Protein AF-A0A255R2C1-F1 (afdb_monomer)

Sequence (204 aa):
MLVIHPKDKSTSLAETIYANMPNVHVVEDEWYERGIGQLLWQTPKEEPILIIGYGDCRGLYRERFNDVLEISPSDLDNPVWVQRLANCQIGTPQIVLNRIHAYNLRRHNGNIIGIWPNAVEFARRNRLHGLFASTFFFNAKDAENYGEITLDMYIERSNYTLYRTLGKLLTNHVPLYKIPEILQQRAYNDTCVNHRNFESFFCL

Radius of gyration: 17.46 Å; Cα contacts (8 Å, |Δi|>4): 340; chains: 1; bounding box: 45×43×41 Å

Secondary structure (DSSP, 8-state):
-EEE----TTTGGGGGGTTT-TT-EEPPHHHHHH-THHHHHHS-TTS-EEEESEEETTEEEE-S-SS-----GGGGG-HHHHHHHHT--TTPPEEEEEGGGHHHHHTTTT-EEEESTTHHHHHHHHT--SEEESS--SSHHHHHTTT----HHHHHHHHHHHHHHHHHHHHTT--GGGHHHHHHHHHHH-TTS-HHHHHTEEE-

pLDDT: mean 87.4, std 14.23, range [42.59, 98.69]

Nearest PDB structures (foldseek):
  1b0z-assembly1_A  TM=2.867E-01  e=1.298E-01  Geobacillus stearothermophilus
  1zzg-assembly1_B  TM=2.839E-01  e=5.198E-01  Thermus t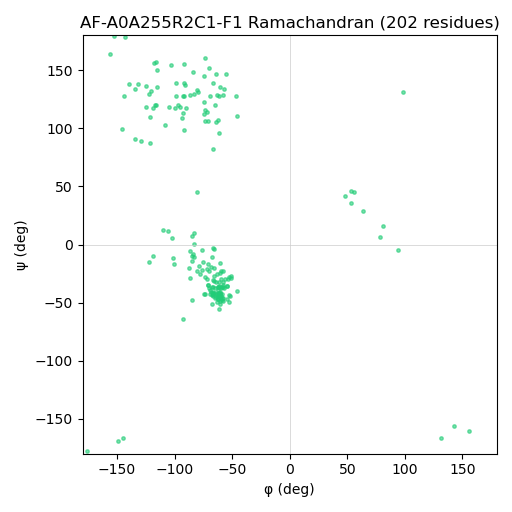hermophilus HB8
  3ff1-assembly1_A  TM=3.237E-01  e=1.835E+00  Staphylococcus aureus subsp. aureus COL
  3ifs-assembly3_E  TM=3.415E-01  e=5.712E+00  Bacillus anthracis str. 'Ames Ancestor'

Structure (mmCIF, N/CA/C/O backbone):
data_AF-A0A255R2C1-F1
#
_entry.id   AF-A0A255R2C1-F1
#
loop_
_atom_site.group_PDB
_atom_site.id
_atom_site.type_symbol
_atom_site.label_atom_id
_a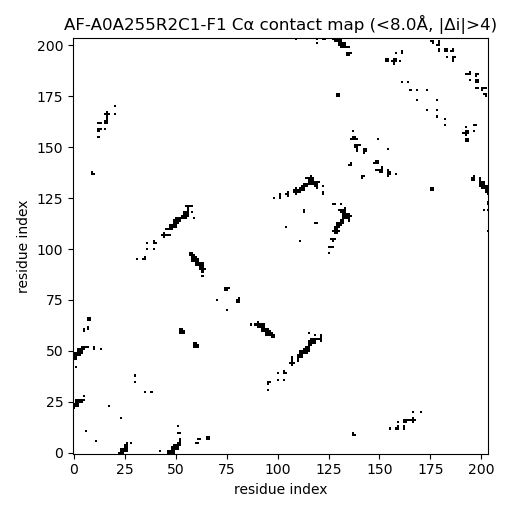tom_site.label_alt_id
_atom_site.label_comp_id
_atom_site.label_asym_id
_atom_site.label_entity_id
_atom_site.label_seq_id
_atom_site.pdbx_PDB_ins_code
_atom_site.Cartn_x
_atom_site.Cartn_y
_atom_site.Cartn_z
_atom_site.occupancy
_atom_site.B_iso_or_equiv
_atom_site.auth_seq_id
_atom_site.auth_comp_id
_atom_site.auth_asym_id
_atom_site.auth_atom_id
_atom_site.pdbx_PDB_model_num
ATOM 1 N N . MET A 1 1 ? -0.384 6.032 13.857 1.00 94.44 1 MET A N 1
ATOM 2 C CA . MET A 1 1 ? -0.731 5.180 12.696 1.00 94.44 1 MET A CA 1
ATOM 3 C C . MET A 1 1 ? -0.024 3.858 12.883 1.00 94.44 1 MET A C 1
ATOM 5 O O . MET A 1 1 ? 1.191 3.867 13.068 1.00 94.44 1 MET A O 1
ATOM 9 N N . LEU A 1 2 ? -0.755 2.751 12.793 1.00 97.12 2 LEU A N 1
ATOM 10 C CA . LEU A 1 2 ? -0.169 1.415 12.761 1.00 97.12 2 LEU A CA 1
ATOM 11 C C . LEU A 1 2 ? 0.336 1.114 11.345 1.00 97.12 2 LEU A C 1
ATOM 13 O O . LEU A 1 2 ? -0.394 1.320 10.376 1.00 97.12 2 LEU A O 1
ATOM 17 N N . VAL A 1 3 ? 1.555 0.597 11.219 1.00 97.44 3 VAL A N 1
ATOM 18 C CA . VAL A 1 3 ? 2.154 0.213 9.937 1.00 97.44 3 VAL A CA 1
ATOM 19 C C . VAL A 1 3 ? 2.524 -1.262 9.957 1.00 97.44 3 VAL A C 1
ATOM 21 O O . VAL A 1 3 ? 3.476 -1.662 10.619 1.00 97.44 3 VAL A O 1
ATOM 24 N N . ILE A 1 4 ? 1.794 -2.063 9.188 1.00 95.75 4 ILE A N 1
ATOM 25 C CA . ILE A 1 4 ? 2.098 -3.466 8.908 1.00 95.75 4 ILE A CA 1
ATOM 26 C C . ILE A 1 4 ? 2.933 -3.495 7.628 1.00 95.75 4 ILE A C 1
ATOM 28 O O . ILE A 1 4 ? 2.398 -3.398 6.525 1.00 95.75 4 ILE A O 1
ATOM 32 N N . HIS A 1 5 ? 4.246 -3.594 7.793 1.00 93.19 5 HIS A N 1
ATOM 33 C CA . HIS A 1 5 ? 5.212 -3.656 6.704 1.00 93.19 5 HIS A CA 1
ATOM 34 C C . HIS A 1 5 ? 6.218 -4.768 7.013 1.00 93.19 5 HIS A C 1
ATOM 36 O O . HIS A 1 5 ? 7.204 -4.512 7.708 1.00 93.19 5 HIS A O 1
ATOM 42 N N . PRO A 1 6 ? 5.967 -6.010 6.559 1.00 84.19 6 PRO A N 1
ATOM 43 C CA . PRO A 1 6 ? 6.978 -7.056 6.572 1.00 84.19 6 PRO A CA 1
ATOM 44 C C . PRO A 1 6 ? 8.112 -6.576 5.668 1.00 84.19 6 PRO A C 1
ATOM 46 O O . PRO A 1 6 ? 7.912 -6.424 4.465 1.00 84.19 6 PRO A O 1
ATOM 49 N N . LYS A 1 7 ? 9.241 -6.187 6.263 1.00 73.12 7 LYS A N 1
ATOM 50 C CA . LYS A 1 7 ? 10.323 -5.562 5.507 1.00 73.12 7 LYS A CA 1
ATOM 51 C C . LYS A 1 7 ? 10.989 -6.616 4.636 1.00 73.12 7 LYS A C 1
ATOM 53 O O . LYS A 1 7 ? 11.637 -7.517 5.151 1.00 73.12 7 LYS A O 1
ATOM 58 N N . ASP A 1 8 ? 10.847 -6.446 3.331 1.00 74.00 8 ASP A N 1
ATOM 59 C CA . ASP A 1 8 ? 11.564 -7.186 2.305 1.00 74.00 8 ASP A CA 1
ATOM 60 C C . ASP A 1 8 ? 12.405 -6.192 1.487 1.00 74.00 8 ASP A C 1
ATOM 62 O O . ASP A 1 8 ? 12.089 -4.997 1.406 1.00 74.00 8 ASP A O 1
ATOM 66 N N . LYS A 1 9 ? 13.485 -6.656 0.843 1.00 73.75 9 LYS A N 1
ATOM 67 C CA . LYS A 1 9 ? 14.390 -5.778 0.075 1.00 73.75 9 LYS A CA 1
ATOM 68 C C . LYS 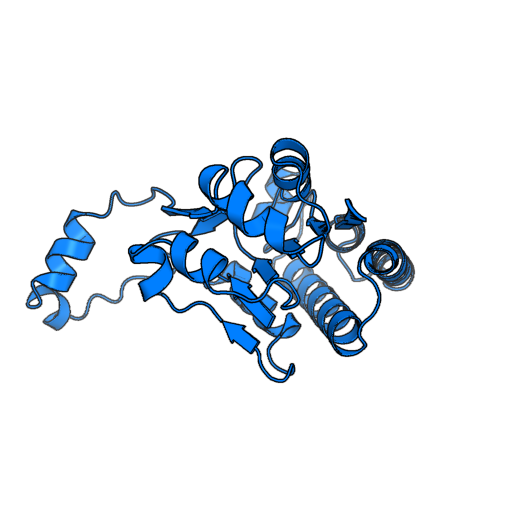A 1 9 ? 13.633 -4.910 -0.939 1.00 73.75 9 LYS A C 1
ATOM 70 O O . LYS A 1 9 ? 13.879 -3.706 -1.021 1.00 73.75 9 LYS A O 1
ATOM 75 N N . SER A 1 10 ? 12.687 -5.499 -1.668 1.00 76.75 10 SER A N 1
ATOM 76 C CA . SER A 1 10 ? 11.884 -4.823 -2.695 1.00 76.75 10 SER A CA 1
ATOM 77 C C . SER A 1 10 ? 10.788 -3.909 -2.139 1.00 76.75 10 SER A C 1
ATOM 79 O O . SER A 1 10 ? 10.281 -3.061 -2.871 1.00 76.75 10 SER A O 1
ATOM 81 N N . THR A 1 11 ? 10.435 -4.014 -0.856 1.00 86.62 11 THR A N 1
ATOM 82 C CA . THR A 1 11 ? 9.424 -3.149 -0.228 1.00 86.62 11 THR A CA 1
ATOM 83 C C . THR A 1 11 ? 10.047 -2.039 0.615 1.00 86.62 11 THR A C 1
ATOM 85 O O . THR A 1 11 ? 9.353 -1.087 0.951 1.00 86.62 11 THR A O 1
ATOM 88 N N . SER A 1 12 ? 11.355 -2.092 0.896 1.00 88.25 12 SER A N 1
ATOM 89 C CA . SER A 1 12 ? 12.099 -1.116 1.715 1.00 88.25 12 SER A CA 1
ATOM 90 C C . SER A 1 12 ? 11.795 0.356 1.391 1.00 88.25 12 SER A C 1
ATOM 92 O O . SER A 1 12 ? 11.601 1.174 2.290 1.00 88.25 12 SER A O 1
ATOM 94 N N . LEU A 1 13 ? 11.644 0.697 0.108 1.00 92.25 13 LEU A N 1
ATOM 95 C CA . LEU A 1 13 ? 11.335 2.056 -0.346 1.00 92.25 13 LEU A CA 1
ATOM 96 C C . LEU A 1 13 ? 10.001 2.604 0.203 1.00 92.25 13 LEU A C 1
ATOM 98 O O . LEU A 1 13 ? 9.834 3.823 0.318 1.00 92.25 13 LEU A O 1
ATOM 102 N N . ALA A 1 14 ? 9.066 1.725 0.576 1.00 94.69 14 ALA A N 1
ATOM 103 C CA . ALA A 1 14 ? 7.777 2.062 1.174 1.00 94.69 14 ALA A CA 1
ATOM 104 C C . ALA A 1 14 ? 7.890 2.826 2.497 1.00 94.69 14 ALA A C 1
ATOM 106 O O . ALA A 1 14 ? 6.968 3.562 2.856 1.00 94.69 14 ALA A O 1
ATOM 107 N N . GLU A 1 15 ? 9.022 2.712 3.201 1.00 95.56 15 GLU A N 1
ATOM 108 C CA . GLU A 1 15 ? 9.309 3.508 4.400 1.00 95.56 15 GLU A CA 1
ATOM 109 C C . GLU A 1 15 ? 9.154 5.010 4.142 1.00 95.56 15 GLU A C 1
ATOM 111 O O . GLU A 1 15 ? 8.717 5.754 5.019 1.00 95.56 15 GLU A O 1
ATOM 116 N N . THR A 1 16 ? 9.394 5.449 2.902 1.00 96.50 16 THR A N 1
ATOM 117 C CA . THR A 1 16 ? 9.201 6.835 2.451 1.00 96.50 16 THR A CA 1
ATOM 118 C C . THR A 1 16 ? 7.796 7.376 2.748 1.00 96.50 16 THR A C 1
ATOM 120 O O . THR A 1 16 ? 7.646 8.585 2.937 1.00 96.50 16 THR A O 1
ATOM 123 N N . ILE A 1 17 ? 6.768 6.517 2.809 1.00 97.44 17 ILE A N 1
ATOM 124 C CA . ILE A 1 17 ? 5.394 6.931 3.129 1.00 97.44 17 ILE A CA 1
ATOM 125 C C . ILE A 1 17 ? 5.321 7.492 4.553 1.00 97.44 17 ILE A C 1
ATOM 127 O O . ILE A 1 17 ? 4.699 8.529 4.760 1.00 97.44 17 ILE A O 1
ATOM 131 N N . TYR A 1 18 ? 5.940 6.818 5.525 1.00 96.00 18 TYR A N 1
ATOM 132 C CA . TYR A 1 18 ? 5.685 7.041 6.951 1.00 96.00 18 TYR A CA 1
ATOM 133 C C . TYR A 1 18 ? 6.903 7.513 7.753 1.00 96.00 18 TYR A C 1
ATOM 135 O O . TYR A 1 18 ? 6.735 7.940 8.891 1.00 96.00 18 TYR A O 1
ATOM 143 N N . ALA A 1 19 ? 8.111 7.502 7.181 1.00 93.75 19 ALA A N 1
ATOM 144 C CA . ALA A 1 19 ? 9.354 7.834 7.888 1.00 93.75 19 ALA A CA 1
ATOM 145 C C . ALA A 1 19 ? 9.354 9.222 8.557 1.00 93.75 19 ALA A C 1
ATOM 147 O O . ALA A 1 19 ? 10.001 9.412 9.579 1.00 93.75 19 ALA A O 1
ATOM 148 N N . ASN A 1 20 ? 8.618 10.189 7.998 1.00 89.38 20 ASN A N 1
ATOM 149 C CA . ASN A 1 20 ? 8.546 11.562 8.514 1.00 89.38 20 ASN A CA 1
ATOM 150 C C . ASN A 1 20 ? 7.222 11.879 9.230 1.00 89.38 20 ASN A C 1
ATOM 152 O O . ASN A 1 20 ? 6.917 13.048 9.468 1.00 89.38 20 ASN A O 1
ATOM 156 N N . MET A 1 21 ? 6.397 10.871 9.519 1.00 92.94 21 MET A N 1
ATOM 157 C CA . MET A 1 21 ? 5.131 11.067 10.223 1.00 92.94 21 MET A CA 1
ATOM 158 C C . MET A 1 21 ? 5.331 10.930 11.738 1.00 92.94 21 MET A C 1
ATOM 160 O O . MET A 1 21 ? 6.013 10.007 12.185 1.00 92.94 21 MET A O 1
ATOM 164 N N . PRO A 1 22 ? 4.719 11.804 12.555 1.00 88.31 22 PRO A N 1
ATOM 165 C CA . PRO A 1 22 ? 4.729 11.628 14.000 1.00 88.31 22 PRO A CA 1
ATOM 166 C C . PRO A 1 22 ? 3.856 10.432 14.408 1.00 88.31 22 PRO A C 1
ATOM 168 O O . PRO A 1 22 ? 2.855 10.130 13.757 1.00 88.31 22 PRO A O 1
ATOM 171 N N . ASN A 1 23 ? 4.193 9.793 15.533 1.00 89.12 23 ASN A N 1
ATOM 172 C CA . ASN A 1 23 ? 3.381 8.742 16.165 1.00 89.12 23 ASN A CA 1
ATOM 173 C C . ASN A 1 23 ? 3.052 7.562 15.227 1.00 89.12 23 ASN A C 1
ATOM 175 O O . ASN A 1 23 ? 1.907 7.104 15.138 1.00 89.12 23 ASN A O 1
ATOM 179 N N . VAL A 1 24 ? 4.058 7.082 14.497 1.00 94.81 24 VAL A N 1
ATOM 180 C CA . VAL A 1 24 ? 3.971 5.853 13.702 1.00 94.81 24 VAL A CA 1
ATOM 181 C C . VAL A 1 24 ? 4.433 4.671 14.543 1.00 94.81 24 VAL A C 1
ATOM 183 O O . VAL A 1 24 ? 5.532 4.691 15.090 1.00 94.81 24 VAL A O 1
ATOM 186 N N . HIS A 1 25 ? 3.610 3.628 14.608 1.00 94.94 25 HIS A N 1
ATOM 187 C CA . HIS A 1 25 ? 3.980 2.345 15.188 1.00 94.94 25 HIS A CA 1
ATOM 188 C C . HIS A 1 25 ? 4.142 1.321 14.064 1.00 94.94 25 HIS A C 1
ATOM 190 O O . HIS A 1 25 ? 3.157 0.845 13.500 1.00 94.94 25 HIS A O 1
ATOM 196 N N . VAL A 1 26 ? 5.390 1.021 13.705 1.00 94.56 26 VAL A N 1
ATOM 197 C CA . VAL A 1 26 ? 5.706 -0.034 12.735 1.00 94.56 26 VAL A CA 1
ATOM 198 C C . VAL A 1 26 ? 5.715 -1.372 13.461 1.00 94.56 26 VAL A C 1
ATOM 200 O O . VAL A 1 26 ? 6.345 -1.496 14.506 1.00 94.56 26 VAL A O 1
ATOM 203 N N . VAL A 1 27 ? 5.001 -2.355 12.915 1.00 91.56 27 VAL A N 1
ATOM 204 C CA . VAL A 1 27 ? 4.914 -3.700 13.487 1.00 91.56 27 VAL A CA 1
ATOM 205 C C . VAL A 1 27 ? 6.284 -4.373 13.445 1.00 91.56 27 VAL A C 1
ATOM 207 O O . VAL A 1 27 ? 6.858 -4.553 12.371 1.00 91.56 27 VAL A O 1
ATOM 210 N N . GLU A 1 28 ? 6.775 -4.731 14.629 1.00 82.75 28 GLU A N 1
ATOM 211 C CA . GLU A 1 28 ? 8.036 -5.446 14.843 1.00 82.75 28 GLU A CA 1
ATOM 212 C C . GLU A 1 28 ? 7.926 -6.925 14.441 1.00 82.75 28 GLU A C 1
ATOM 214 O O . GLU A 1 28 ? 6.830 -7.494 14.358 1.00 82.75 28 GLU A O 1
ATOM 219 N N . ASP A 1 29 ? 9.068 -7.569 14.211 1.00 77.06 29 ASP A N 1
ATOM 220 C CA . ASP A 1 29 ? 9.123 -8.909 13.633 1.00 77.06 29 ASP A CA 1
ATOM 221 C C . ASP A 1 29 ? 8.487 -9.995 14.504 1.00 77.06 29 ASP A C 1
ATOM 223 O O . ASP A 1 29 ? 7.857 -10.930 13.997 1.00 77.06 29 ASP A O 1
ATOM 227 N N . GLU A 1 30 ? 8.566 -9.827 15.819 1.00 73.12 30 GLU A N 1
ATOM 228 C CA . GLU A 1 30 ? 7.999 -10.719 16.823 1.00 73.12 30 GLU A CA 1
ATOM 229 C C . GLU A 1 30 ? 6.475 -10.854 16.680 1.00 73.12 30 GLU A C 1
ATOM 231 O O . GLU A 1 30 ? 5.899 -11.904 16.989 1.00 73.12 30 GLU A O 1
ATOM 236 N N . TRP A 1 31 ? 5.796 -9.813 16.189 1.00 76.56 31 TRP A N 1
ATOM 237 C CA . TRP A 1 31 ? 4.350 -9.840 15.972 1.00 76.56 31 TRP A CA 1
ATOM 238 C C . TRP A 1 31 ? 3.946 -10.687 14.769 1.00 76.56 31 TRP A C 1
ATOM 240 O O . TRP A 1 31 ? 2.855 -11.261 14.772 1.00 76.56 31 TRP A O 1
ATOM 250 N N . TYR A 1 32 ? 4.808 -10.821 13.760 1.00 76.56 32 TYR A N 1
ATOM 251 C CA . TYR A 1 32 ? 4.539 -11.707 12.627 1.00 76.56 32 TYR A CA 1
ATOM 252 C C . TYR A 1 32 ? 4.659 -13.183 13.019 1.00 76.56 32 TYR A C 1
ATOM 254 O O . TYR A 1 32 ? 3.939 -14.021 12.477 1.00 76.56 32 TYR A O 1
ATOM 262 N N . GLU A 1 33 ? 5.507 -13.506 13.998 1.00 70.19 33 GLU A N 1
ATOM 263 C CA . GLU A 1 33 ? 5.627 -14.860 14.550 1.00 70.19 33 GLU A CA 1
ATOM 264 C C . GLU A 1 33 ? 4.442 -15.226 15.454 1.00 70.19 33 GLU A C 1
ATOM 266 O O . GLU A 1 33 ? 3.912 -16.334 15.366 1.00 70.19 33 GLU A O 1
ATOM 271 N N . ARG A 1 34 ? 4.000 -14.291 16.306 1.00 75.19 34 ARG A N 1
ATOM 272 C CA . ARG A 1 34 ? 2.891 -14.502 17.257 1.00 75.19 34 ARG A CA 1
ATOM 273 C C . ARG A 1 34 ? 1.505 -14.362 16.623 1.00 75.19 34 ARG A C 1
ATOM 275 O O . ARG A 1 34 ? 0.531 -14.897 17.149 1.00 75.19 34 ARG A O 1
ATOM 282 N N . GLY A 1 35 ? 1.421 -13.649 15.504 1.00 80.81 35 GLY A N 1
ATOM 283 C CA . GLY A 1 35 ? 0.185 -13.283 14.825 1.00 80.81 35 GLY A CA 1
ATOM 284 C C . GLY A 1 35 ? -0.271 -11.862 15.167 1.00 80.81 35 GLY A C 1
ATOM 285 O O . GLY A 1 35 ? -0.415 -11.479 16.328 1.00 80.81 35 GLY A O 1
ATOM 286 N N . ILE A 1 36 ? -0.595 -11.085 14.132 1.00 90.31 36 ILE A N 1
ATOM 287 C CA . ILE A 1 36 ? -0.975 -9.665 14.243 1.00 90.31 36 ILE A CA 1
ATOM 288 C C . ILE A 1 36 ? -2.403 -9.438 14.770 1.00 90.31 36 ILE A C 1
ATOM 290 O O . ILE A 1 36 ? -2.829 -8.300 14.957 1.00 90.31 36 ILE A O 1
ATOM 294 N N . GLY A 1 37 ? -3.180 -10.503 14.988 1.00 91.88 37 GLY A N 1
ATOM 295 C CA . GLY A 1 37 ? -4.590 -10.404 15.370 1.00 91.88 37 GLY A CA 1
ATOM 296 C C . GLY A 1 37 ? -4.809 -9.663 16.690 1.00 91.88 37 GLY A C 1
ATOM 297 O O . GLY A 1 37 ? -5.699 -8.816 16.768 1.00 91.88 37 GLY A O 1
ATOM 298 N N . GLN A 1 38 ? -3.983 -9.942 17.703 1.00 90.75 38 GLN A N 1
ATOM 299 C CA . GLN A 1 38 ? -4.044 -9.249 18.992 1.00 90.75 38 GLN A CA 1
ATOM 300 C C . GLN A 1 38 ? -3.661 -7.772 18.855 1.00 90.75 38 GLN A C 1
ATOM 302 O O . GLN A 1 38 ? -4.339 -6.923 19.430 1.00 90.75 38 GLN A O 1
ATOM 307 N N . LEU A 1 39 ? -2.637 -7.467 18.054 1.00 92.69 39 LEU A N 1
ATOM 308 C CA . LEU A 1 39 ? -2.214 -6.095 17.790 1.00 92.69 39 LEU A CA 1
ATOM 309 C C . LEU A 1 39 ? -3.345 -5.290 17.142 1.00 92.69 39 LEU A C 1
ATOM 311 O O . LEU A 1 39 ? -3.761 -4.278 17.692 1.00 92.69 39 LEU A O 1
ATOM 315 N N . LEU A 1 40 ? -3.943 -5.815 16.066 1.00 94.44 40 LEU A N 1
ATOM 316 C CA . LEU A 1 40 ? -5.108 -5.208 15.407 1.00 94.44 40 LEU A CA 1
ATOM 317 C C . LEU A 1 40 ? -6.308 -5.033 16.349 1.00 94.44 40 LEU A C 1
ATOM 319 O O . LEU A 1 40 ? -7.112 -4.123 16.178 1.00 94.44 40 LEU A O 1
ATOM 323 N N . TRP A 1 41 ? -6.487 -5.927 17.324 1.00 93.25 41 TRP A N 1
ATOM 324 C CA . TRP A 1 41 ? -7.562 -5.788 18.305 1.00 93.25 41 TRP A CA 1
ATOM 325 C C . TRP A 1 41 ? -7.321 -4.616 19.266 1.00 93.25 41 TRP A C 1
ATOM 327 O O . TRP A 1 41 ? -8.283 -3.925 19.624 1.00 93.25 41 TRP A O 1
ATOM 337 N N . GLN A 1 42 ? -6.063 -4.421 19.672 1.00 93.50 42 GLN A N 1
ATOM 338 C CA . GLN A 1 42 ? -5.615 -3.383 20.601 1.00 93.50 42 GLN A CA 1
ATOM 339 C C . GLN A 1 42 ? -5.494 -2.002 19.945 1.00 93.50 42 GLN A C 1
ATOM 341 O O . GLN A 1 42 ? -5.619 -0.998 20.643 1.00 93.50 42 GLN A O 1
ATOM 346 N N . THR A 1 43 ? -5.289 -1.937 18.627 1.00 95.06 43 THR A N 1
ATOM 347 C CA . THR A 1 43 ? -5.231 -0.675 17.883 1.00 95.06 43 THR A CA 1
ATOM 348 C C . THR A 1 43 ? -6.562 0.091 17.990 1.00 95.06 43 THR A C 1
ATOM 350 O O . THR A 1 43 ? -7.622 -0.478 17.702 1.00 95.06 43 THR A O 1
ATOM 353 N N . PRO A 1 44 ? -6.545 1.379 18.386 1.00 95.06 44 PRO A N 1
ATOM 354 C CA . PRO A 1 44 ? -7.727 2.239 18.395 1.00 95.06 44 PRO A CA 1
ATOM 355 C C . PRO A 1 44 ? -8.417 2.304 17.028 1.00 95.06 44 PRO A C 1
ATOM 357 O O . PRO A 1 44 ? -7.769 2.271 15.984 1.00 95.06 44 PRO A O 1
ATOM 360 N N . LYS A 1 45 ? -9.747 2.436 17.013 1.00 93.69 45 LYS A N 1
ATOM 361 C CA . LYS A 1 45 ? -10.534 2.435 15.763 1.00 93.69 45 LYS A CA 1
ATOM 362 C C . LYS A 1 45 ? -10.251 3.663 14.898 1.00 93.69 45 LYS A C 1
ATOM 364 O O . LYS A 1 45 ? -10.362 3.612 13.676 1.00 93.69 45 LYS A O 1
ATOM 369 N N . GLU A 1 46 ? -9.913 4.765 15.552 1.00 92.50 46 GLU A N 1
ATOM 370 C CA . GLU A 1 46 ? -9.590 6.054 14.954 1.00 92.50 46 GLU A CA 1
ATOM 371 C C . GLU A 1 46 ? -8.159 6.076 14.406 1.00 92.50 46 GLU A C 1
ATOM 373 O O . GLU A 1 46 ? -7.837 6.922 13.575 1.00 92.50 46 GLU A O 1
ATOM 378 N N . GLU A 1 47 ? -7.301 5.153 14.853 1.00 93.88 47 GLU A N 1
ATOM 379 C CA . GLU A 1 47 ? -5.927 5.064 14.385 1.00 93.88 47 GLU A CA 1
ATOM 380 C C . GLU A 1 47 ? -5.882 4.461 12.969 1.00 93.88 47 GLU A C 1
ATOM 382 O O . GLU A 1 47 ? -6.358 3.337 12.766 1.00 93.88 47 GLU A O 1
ATOM 387 N N . PRO A 1 48 ? -5.302 5.177 11.980 1.00 95.31 48 PRO A N 1
ATOM 388 C CA . PRO A 1 48 ? -5.138 4.641 10.638 1.00 95.31 48 PRO A CA 1
ATOM 389 C C . PRO A 1 48 ? -4.213 3.429 10.630 1.00 95.31 48 PRO A C 1
ATOM 391 O O . PRO A 1 48 ? -3.230 3.387 11.379 1.00 95.31 48 PRO A O 1
ATOM 394 N N . ILE A 1 49 ? -4.498 2.489 9.733 1.00 97.75 49 ILE A N 1
ATOM 395 C CA . ILE A 1 49 ? -3.658 1.321 9.481 1.00 97.75 49 ILE A CA 1
ATOM 396 C C . ILE A 1 49 ? -3.135 1.392 8.048 1.00 97.75 49 ILE A C 1
ATOM 398 O O . ILE A 1 49 ? -3.914 1.364 7.097 1.00 97.75 49 ILE A O 1
ATOM 402 N N . LEU A 1 50 ? -1.815 1.429 7.898 1.00 98.06 50 LEU A N 1
ATOM 403 C CA . LEU A 1 50 ? -1.127 1.220 6.629 1.00 98.06 50 LEU A CA 1
ATOM 404 C C . LEU A 1 50 ? -0.620 -0.221 6.573 1.00 98.06 50 LEU A C 1
ATOM 406 O O . LEU A 1 50 ? 0.065 -0.680 7.482 1.00 98.06 50 LEU A O 1
AT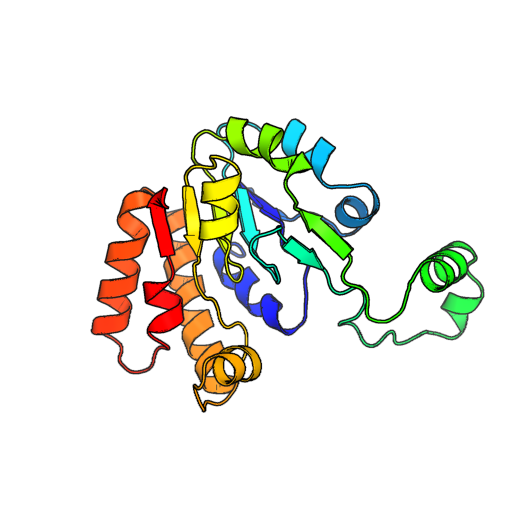OM 410 N N . ILE A 1 51 ? -0.945 -0.930 5.503 1.00 97.56 51 ILE A N 1
ATOM 411 C CA . ILE A 1 51 ? -0.535 -2.310 5.260 1.00 97.56 51 ILE A CA 1
ATOM 412 C C . ILE A 1 51 ? 0.166 -2.331 3.905 1.00 97.56 51 ILE A C 1
ATOM 414 O O . ILE A 1 51 ? -0.455 -1.996 2.897 1.00 97.56 51 ILE A O 1
ATOM 418 N N . ILE A 1 52 ? 1.441 -2.707 3.868 1.00 95.81 52 ILE A N 1
ATOM 419 C CA . ILE A 1 52 ? 2.244 -2.713 2.643 1.00 95.81 52 ILE A CA 1
ATOM 420 C C . ILE A 1 52 ? 3.145 -3.944 2.580 1.00 95.81 52 ILE A C 1
ATOM 422 O O . ILE A 1 52 ? 3.727 -4.339 3.586 1.00 95.81 52 ILE A O 1
ATOM 426 N N . GLY A 1 53 ? 3.243 -4.559 1.404 1.00 93.31 53 GLY A N 1
ATOM 427 C CA . GLY A 1 53 ? 4.119 -5.707 1.171 1.00 93.31 53 GLY A CA 1
ATOM 428 C C . GLY A 1 53 ? 3.654 -6.576 0.008 1.00 93.31 53 GLY A C 1
ATOM 429 O O . GLY A 1 53 ? 2.858 -6.140 -0.824 1.00 93.31 53 GLY A O 1
ATOM 430 N N . TYR A 1 54 ? 4.117 -7.824 -0.039 1.00 90.56 54 TYR A N 1
ATOM 431 C CA . TYR A 1 54 ? 3.625 -8.802 -1.008 1.00 90.56 54 TYR A CA 1
ATOM 432 C C . TYR A 1 54 ? 2.357 -9.491 -0.531 1.00 90.56 54 TYR A C 1
ATOM 434 O O . TYR A 1 54 ? 2.137 -9.718 0.656 1.00 90.56 54 TYR A O 1
ATOM 442 N N . GLY A 1 55 ? 1.501 -9.849 -1.478 1.00 90.94 55 GLY A N 1
ATOM 443 C CA . GLY A 1 55 ? 0.209 -10.432 -1.176 1.00 90.94 55 GLY A CA 1
ATOM 444 C C . GLY A 1 55 ? -0.550 -10.846 -2.423 1.00 90.94 55 GLY A C 1
ATOM 445 O O . GLY A 1 55 ? -0.077 -10.709 -3.550 1.00 90.94 55 GLY A O 1
ATOM 446 N N . ASP A 1 56 ? -1.756 -11.343 -2.195 1.00 91.62 56 ASP A N 1
ATOM 447 C CA . ASP A 1 56 ? -2.756 -11.577 -3.226 1.00 91.62 56 ASP A CA 1
ATOM 448 C C . ASP A 1 56 ? -4.168 -11.298 -2.669 1.00 91.62 56 ASP A C 1
ATOM 450 O O . ASP A 1 56 ? -4.365 -10.750 -1.579 1.00 91.62 56 ASP A O 1
ATOM 454 N N . CYS A 1 57 ? -5.189 -11.732 -3.407 1.00 92.62 57 CYS A N 1
ATOM 455 C CA . CYS A 1 57 ? -6.592 -11.604 -3.014 1.00 92.62 57 CYS A CA 1
ATOM 456 C C . CYS A 1 57 ? -6.999 -12.423 -1.762 1.00 92.62 57 CYS A C 1
ATOM 458 O O . CYS A 1 57 ? -8.163 -12.370 -1.346 1.00 92.62 57 CYS A O 1
ATOM 460 N N . ARG A 1 58 ? -6.093 -13.222 -1.184 1.00 91.12 58 ARG A N 1
ATOM 461 C CA . ARG A 1 58 ? -6.265 -13.973 0.073 1.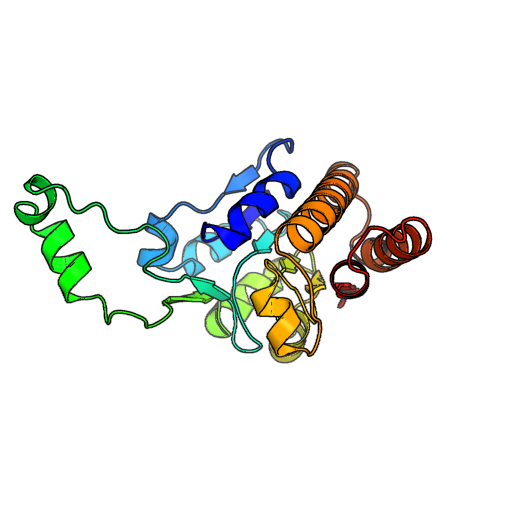00 91.12 58 ARG A CA 1
ATOM 462 C C . ARG A 1 58 ? -5.593 -13.274 1.257 1.00 91.12 58 ARG A C 1
ATOM 464 O O . ARG A 1 58 ? -5.978 -13.572 2.391 1.00 91.12 58 ARG A O 1
ATOM 471 N N . GLY A 1 59 ? -4.691 -12.323 1.006 1.00 91.75 59 GLY A N 1
ATOM 472 C CA . GLY A 1 59 ? -4.125 -11.435 2.015 1.00 91.75 59 GLY A CA 1
ATOM 473 C C . GLY A 1 59 ? -2.645 -11.112 1.800 1.00 91.75 59 GLY A C 1
ATOM 474 O O . GLY A 1 59 ? -2.154 -11.174 0.677 1.00 91.75 59 GLY A O 1
ATOM 475 N N . LEU A 1 60 ? -1.964 -10.740 2.885 1.00 92.69 60 LEU A N 1
ATOM 476 C CA . LEU A 1 60 ? -0.565 -10.308 2.896 1.00 92.69 60 LEU A CA 1
ATOM 477 C C . LEU A 1 60 ? 0.349 -11.457 3.325 1.00 92.69 60 LEU A C 1
ATOM 479 O O . LEU A 1 60 ? 0.053 -12.178 4.289 1.00 92.69 60 LEU A O 1
ATOM 483 N N . TYR A 1 61 ? 1.484 -11.565 2.652 1.00 87.69 61 TYR A N 1
ATOM 484 C CA . TYR A 1 61 ? 2.530 -12.533 2.918 1.00 87.69 61 TYR A CA 1
ATOM 485 C C . TYR A 1 61 ? 3.816 -11.835 3.352 1.00 87.69 61 TYR A C 1
ATOM 487 O O . TYR A 1 61 ? 4.048 -10.669 3.047 1.00 87.69 61 TYR A O 1
ATOM 495 N N . ARG A 1 62 ? 4.654 -12.587 4.054 1.00 82.44 62 ARG A N 1
ATOM 496 C CA . ARG A 1 62 ? 6.051 -12.259 4.310 1.00 82.44 62 ARG A CA 1
ATOM 497 C C . ARG A 1 62 ? 6.890 -13.399 3.767 1.00 82.44 62 ARG A C 1
ATOM 499 O O . ARG A 1 62 ? 6.617 -14.565 4.083 1.00 82.44 62 ARG A O 1
ATOM 506 N N . GLU A 1 63 ? 7.896 -13.089 2.964 1.00 69.00 63 GLU A N 1
ATOM 507 C CA . GLU A 1 63 ? 8.902 -14.090 2.638 1.00 69.00 63 GLU A CA 1
ATOM 508 C C . GLU A 1 63 ? 9.713 -14.370 3.903 1.00 69.00 63 GLU A C 1
ATOM 510 O O . GLU A 1 63 ? 10.207 -13.459 4.560 1.00 69.00 63 GLU A O 1
ATOM 515 N N . ARG A 1 64 ? 9.849 -15.642 4.291 1.00 58.78 64 ARG A N 1
ATOM 516 C CA . ARG A 1 64 ? 10.721 -15.980 5.429 1.00 58.78 64 ARG A CA 1
ATOM 517 C C . ARG A 1 64 ? 12.204 -15.728 5.127 1.00 58.78 64 ARG A C 1
ATOM 519 O O . ARG A 1 64 ? 12.997 -15.770 6.058 1.00 58.78 64 ARG A O 1
ATOM 526 N N . PHE A 1 65 ? 12.559 -15.465 3.864 1.00 51.84 65 PHE A N 1
ATOM 527 C CA . PHE A 1 65 ? 13.924 -15.210 3.412 1.00 51.84 65 PHE A CA 1
ATOM 528 C C . PHE A 1 65 ? 13.964 -14.182 2.274 1.00 51.84 65 PHE A C 1
ATOM 530 O O . PHE A 1 65 ? 13.773 -14.543 1.118 1.00 51.84 65 PHE A O 1
ATOM 537 N N . ASN A 1 66 ? 14.272 -12.930 2.612 1.00 43.62 66 ASN A N 1
ATOM 538 C CA . ASN A 1 66 ? 14.935 -11.979 1.705 1.00 43.62 66 ASN A CA 1
ATOM 539 C C . ASN A 1 66 ? 16.245 -11.437 2.278 1.00 43.62 66 ASN A C 1
ATOM 541 O O . ASN A 1 66 ? 17.084 -10.930 1.530 1.00 43.62 66 ASN A O 1
ATOM 545 N N . ASP A 1 67 ? 16.468 -11.620 3.575 1.00 42.88 67 ASP A N 1
ATOM 546 C CA . ASP A 1 67 ? 17.813 -11.606 4.108 1.00 42.88 67 ASP A CA 1
ATOM 547 C C . ASP A 1 67 ? 18.445 -12.921 3.661 1.00 42.88 67 ASP A C 1
ATOM 549 O O . ASP A 1 67 ? 17.990 -14.011 4.023 1.00 42.88 67 ASP A O 1
ATOM 553 N N . VAL A 1 68 ? 19.482 -12.839 2.828 1.00 42.59 68 VAL A N 1
ATOM 554 C CA . VAL A 1 68 ? 20.507 -13.881 2.823 1.00 42.59 68 VAL A CA 1
ATOM 555 C C . VAL A 1 68 ? 20.810 -14.111 4.298 1.00 42.59 68 VAL A C 1
ATOM 557 O O . VAL A 1 68 ? 21.296 -13.194 4.954 1.00 42.59 68 VAL A O 1
ATOM 560 N N . LEU A 1 69 ? 20.434 -15.266 4.855 1.00 47.56 69 LEU A N 1
ATOM 561 C CA . LEU A 1 69 ? 20.898 -15.621 6.185 1.00 47.56 69 LEU A CA 1
ATOM 562 C C . LEU A 1 69 ? 22.417 -15.702 6.065 1.00 47.56 69 LEU A C 1
ATOM 564 O O . LEU A 1 69 ? 22.961 -16.720 5.633 1.00 47.56 69 LEU A O 1
ATOM 568 N N . GLU A 1 70 ? 23.107 -14.626 6.418 1.00 47.59 70 GLU A N 1
ATOM 569 C CA . GLU A 1 70 ? 24.482 -14.716 6.865 1.00 47.59 70 GLU A CA 1
ATOM 570 C C . GLU A 1 70 ? 24.417 -15.460 8.194 1.00 47.59 70 GLU A C 1
ATOM 572 O O . GLU A 1 70 ? 24.319 -14.868 9.263 1.00 47.59 70 GLU A O 1
ATOM 577 N N . ILE A 1 71 ? 24.352 -16.790 8.110 1.00 54.06 71 ILE A N 1
ATOM 578 C CA . ILE A 1 71 ? 24.442 -17.655 9.277 1.00 54.06 71 ILE A CA 1
ATOM 579 C C . ILE A 1 71 ? 25.846 -17.431 9.828 1.00 54.06 71 ILE A C 1
ATOM 581 O O . ILE A 1 71 ? 26.826 -17.915 9.252 1.00 54.06 71 ILE A O 1
ATOM 585 N N . SER A 1 72 ? 25.958 -16.697 10.934 1.00 56.19 72 SER A N 1
ATOM 586 C CA . SER A 1 72 ? 27.193 -16.728 11.700 1.00 56.19 72 SER A CA 1
ATOM 587 C C . SER A 1 72 ? 27.331 -18.139 12.278 1.00 56.19 72 SER A C 1
ATOM 589 O O . SER A 1 72 ? 26.342 -18.695 12.766 1.00 56.19 72 SER A O 1
ATOM 591 N N . PRO A 1 73 ? 28.531 -18.745 12.293 1.00 59.03 73 PRO A N 1
ATOM 592 C CA . PRO A 1 73 ? 28.752 -20.037 12.943 1.00 59.03 73 PRO A CA 1
ATOM 593 C C . PRO A 1 73 ? 28.230 -20.093 14.390 1.00 59.03 73 PRO A C 1
ATOM 595 O O . PRO A 1 73 ? 27.823 -21.154 14.846 1.00 59.03 73 PRO A O 1
ATOM 598 N N . SER A 1 74 ? 28.175 -18.948 15.081 1.00 68.31 74 SER A N 1
ATOM 599 C CA . SER A 1 74 ? 27.629 -18.812 16.437 1.00 68.31 74 SER A CA 1
ATOM 600 C C . SER A 1 74 ? 26.107 -18.974 16.543 1.00 68.31 74 SER A C 1
ATOM 602 O O . SER A 1 74 ? 25.605 -19.269 17.625 1.00 68.31 74 SER A O 1
ATOM 604 N N . ASP A 1 75 ? 25.353 -18.766 15.460 1.00 61.00 75 ASP A N 1
ATOM 605 C CA . ASP A 1 75 ? 23.885 -18.860 15.478 1.00 61.00 75 ASP A CA 1
ATOM 606 C C . ASP A 1 75 ? 23.405 -20.317 15.503 1.00 61.00 75 ASP A C 1
ATOM 608 O O . ASP A 1 75 ? 22.304 -20.606 15.974 1.00 61.00 75 ASP A O 1
ATOM 612 N N . LEU A 1 76 ? 24.252 -21.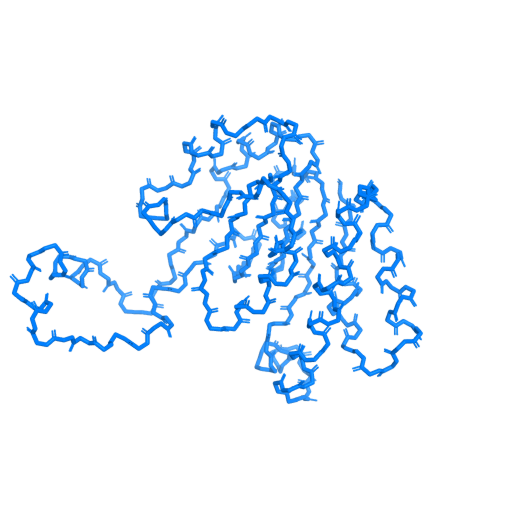251 15.056 1.00 63.47 76 LEU A N 1
ATOM 613 C CA . LEU A 1 76 ? 23.984 -22.692 15.078 1.00 63.47 76 LEU A CA 1
ATOM 614 C C . LEU A 1 76 ? 24.033 -23.287 16.494 1.00 63.47 76 LEU A C 1
ATOM 616 O O . LEU A 1 76 ? 23.424 -24.328 16.734 1.00 63.47 76 LEU A O 1
ATOM 620 N N . ASP A 1 77 ? 24.694 -22.609 17.435 1.00 76.00 77 ASP A N 1
ATOM 621 C CA . ASP A 1 77 ? 24.758 -23.023 18.841 1.00 76.00 77 ASP A CA 1
ATOM 622 C C . ASP A 1 77 ? 23.523 -22.576 19.642 1.00 76.00 77 ASP A C 1
ATOM 624 O O . ASP A 1 77 ? 23.317 -23.004 20.782 1.00 76.00 77 ASP A O 1
ATOM 628 N N . ASN A 1 78 ? 22.673 -21.718 19.067 1.00 71.62 78 ASN A N 1
ATOM 629 C CA . ASN A 1 78 ? 21.474 -21.231 19.732 1.00 71.62 78 ASN A CA 1
ATOM 630 C C . ASN A 1 78 ? 20.261 -22.124 19.391 1.00 71.62 78 ASN A C 1
ATOM 632 O O . ASN A 1 78 ? 19.771 -22.109 18.258 1.00 71.62 78 ASN A O 1
ATOM 636 N N . PRO A 1 79 ? 19.697 -22.858 20.369 1.00 66.88 79 PRO A N 1
ATOM 637 C CA . PRO A 1 79 ? 18.603 -23.796 20.122 1.00 66.88 79 PRO A CA 1
ATOM 638 C C . PRO A 1 79 ? 17.322 -23.117 19.611 1.00 66.88 79 PRO A C 1
ATOM 640 O O . PRO A 1 79 ? 16.550 -23.746 18.890 1.00 66.88 79 PRO A O 1
ATOM 643 N N . VAL A 1 80 ? 17.111 -21.829 19.911 1.00 61.34 80 VAL A N 1
ATOM 644 C CA . VAL A 1 80 ? 15.991 -21.043 19.364 1.00 61.34 80 VAL A CA 1
ATOM 645 C C . VAL A 1 80 ? 16.180 -20.804 17.865 1.00 61.34 80 VAL A C 1
ATOM 647 O O . VAL A 1 80 ? 15.224 -20.929 17.100 1.00 61.34 80 VAL A O 1
ATOM 650 N N . TRP A 1 81 ? 17.408 -20.518 17.427 1.00 61.25 81 TRP A N 1
ATOM 651 C CA . TRP A 1 81 ? 17.742 -20.338 16.011 1.00 61.25 81 TRP A CA 1
ATOM 652 C C . TRP A 1 81 ? 17.657 -21.650 15.228 1.00 61.25 81 TRP A C 1
ATOM 654 O O . TRP A 1 81 ? 17.057 -21.682 14.153 1.00 61.25 81 TRP A O 1
ATOM 664 N N . VAL A 1 82 ? 18.149 -22.753 15.796 1.00 61.12 82 VAL A N 1
ATOM 665 C CA . VAL A 1 82 ? 18.030 -24.094 15.197 1.00 61.12 82 VAL A CA 1
ATOM 666 C C . VAL A 1 82 ? 16.564 -24.504 15.041 1.00 61.12 82 VAL A C 1
ATOM 668 O O . VAL A 1 82 ? 16.163 -25.014 13.995 1.00 61.12 82 VAL A O 1
ATOM 671 N N . GLN A 1 83 ? 15.728 -24.234 16.046 1.00 57.66 83 GLN A N 1
ATOM 672 C CA . GLN A 1 83 ? 14.303 -24.547 15.983 1.00 57.66 83 GLN A CA 1
ATOM 673 C C . GLN A 1 83 ? 13.544 -23.632 15.010 1.00 57.66 83 GLN A C 1
ATOM 675 O O . GLN A 1 83 ? 12.634 -24.094 14.317 1.00 57.66 83 GLN A O 1
ATOM 680 N N . ARG A 1 84 ? 13.941 -22.356 14.895 1.00 56.56 84 ARG A N 1
ATOM 681 C CA . ARG A 1 84 ? 13.441 -21.437 13.861 1.00 56.56 84 ARG A CA 1
ATOM 682 C C . ARG A 1 84 ? 13.769 -21.947 12.456 1.00 56.56 84 ARG A C 1
ATOM 684 O O . ARG A 1 84 ? 12.859 -22.024 11.638 1.00 56.56 84 ARG A O 1
ATOM 691 N N . LEU A 1 85 ? 15.008 -22.380 12.202 1.00 58.81 85 LEU A N 1
ATOM 692 C CA . LEU A 1 85 ? 15.424 -22.998 10.934 1.00 58.81 85 LEU A CA 1
ATOM 693 C C . LEU A 1 85 ? 14.649 -24.291 10.629 1.00 58.81 85 LEU A C 1
ATOM 695 O O . LEU A 1 85 ? 14.151 -24.458 9.520 1.00 58.81 85 LEU A O 1
ATOM 699 N N . ALA A 1 86 ? 14.494 -25.185 11.610 1.00 55.81 86 ALA A N 1
ATOM 700 C CA . ALA A 1 86 ? 13.801 -26.466 11.435 1.00 55.81 86 ALA A CA 1
A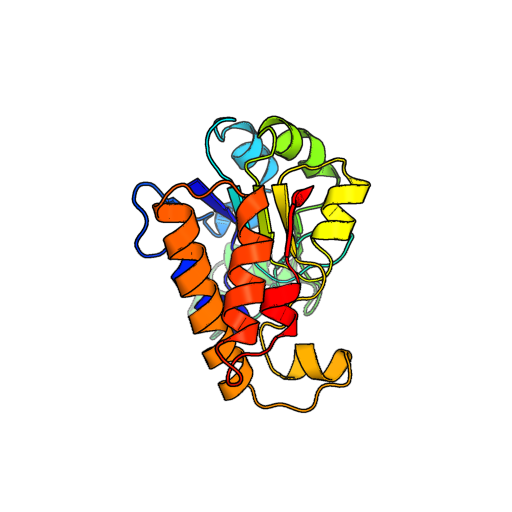TOM 701 C C . ALA A 1 86 ? 12.294 -26.313 11.148 1.00 55.81 86 ALA A C 1
ATOM 703 O O . ALA A 1 86 ? 11.713 -27.114 10.418 1.00 55.81 86 ALA A O 1
ATOM 704 N N . ASN A 1 87 ? 11.661 -25.265 11.684 1.00 52.56 87 ASN A N 1
ATOM 705 C CA . ASN A 1 87 ? 10.252 -24.945 11.440 1.00 52.56 87 ASN A CA 1
ATOM 706 C C . ASN A 1 87 ? 10.023 -24.165 10.129 1.00 52.56 87 ASN A C 1
ATOM 708 O O . ASN A 1 87 ? 8.882 -23.800 9.815 1.00 52.56 87 ASN A O 1
ATOM 712 N N . CYS A 1 88 ? 11.081 -23.872 9.369 1.00 51.28 88 CYS A N 1
ATOM 713 C CA . CYS A 1 88 ? 11.018 -23.208 8.074 1.00 51.28 88 CYS A CA 1
ATOM 714 C C . CYS A 1 88 ? 10.971 -24.226 6.935 1.00 51.28 88 CYS A C 1
ATOM 716 O O . CYS A 1 88 ? 11.974 -24.833 6.576 1.00 51.28 88 CYS A O 1
ATOM 718 N N . GLN A 1 89 ? 9.814 -24.348 6.280 1.00 50.59 89 GLN A N 1
ATOM 719 C CA . GLN A 1 89 ? 9.794 -24.828 4.901 1.00 50.59 89 GLN A CA 1
ATOM 720 C C . GLN A 1 89 ? 10.381 -23.723 4.019 1.00 50.59 89 GLN A C 1
ATOM 722 O O . GLN A 1 89 ? 9.752 -22.683 3.811 1.00 50.59 89 GLN A O 1
ATOM 727 N N . ILE A 1 90 ? 11.613 -23.933 3.549 1.00 51.44 90 ILE A N 1
ATOM 728 C CA . ILE A 1 90 ? 12.306 -23.053 2.602 1.00 51.44 90 ILE A CA 1
ATOM 729 C C . ILE A 1 90 ? 11.349 -22.707 1.451 1.00 51.44 90 ILE A C 1
ATOM 731 O O . ILE A 1 90 ? 10.742 -23.592 0.851 1.00 51.44 90 ILE A O 1
ATOM 735 N N . GLY A 1 91 ? 11.190 -21.412 1.171 1.00 52.72 91 GLY A N 1
ATOM 736 C CA . GLY A 1 91 ? 10.389 -20.921 0.047 1.00 52.72 91 GLY A CA 1
ATOM 737 C C . GLY A 1 91 ? 8.869 -20.906 0.245 1.00 52.72 91 GLY A C 1
ATOM 738 O O . GLY A 1 91 ? 8.160 -20.601 -0.709 1.00 52.72 91 GLY A O 1
ATOM 739 N N . THR A 1 92 ? 8.338 -21.201 1.441 1.00 58.44 92 THR A N 1
ATOM 740 C CA . THR A 1 92 ? 6.893 -21.047 1.702 1.00 58.44 92 THR A CA 1
ATOM 741 C C . THR A 1 92 ? 6.605 -19.687 2.350 1.00 58.44 92 THR A C 1
ATOM 743 O O . THR A 1 92 ? 7.088 -19.440 3.460 1.00 58.44 92 THR A O 1
ATOM 746 N N . PRO A 1 93 ? 5.819 -18.800 1.709 1.00 67.94 93 PRO A N 1
ATOM 747 C CA . PRO A 1 93 ? 5.462 -17.509 2.287 1.00 67.94 93 PRO A CA 1
ATOM 748 C C . PRO A 1 93 ? 4.692 -17.681 3.599 1.00 67.94 93 PRO A C 1
ATOM 750 O O . PRO A 1 93 ? 3.757 -18.482 3.690 1.00 67.94 93 PRO A O 1
ATOM 753 N N . GLN A 1 94 ? 5.052 -16.904 4.619 1.00 80.00 94 GLN A N 1
ATOM 754 C CA . GLN A 1 94 ? 4.281 -16.841 5.852 1.00 80.00 94 GLN A CA 1
ATOM 755 C C . GLN A 1 94 ? 3.077 -15.928 5.646 1.00 80.00 94 GLN A C 1
ATOM 757 O O . GLN A 1 94 ? 3.209 -14.796 5.185 1.00 80.00 94 GLN A O 1
ATOM 762 N N . ILE A 1 95 ? 1.893 -16.398 6.031 1.00 85.12 95 ILE A N 1
ATOM 763 C CA . ILE A 1 95 ? 0.693 -15.566 6.001 1.00 85.12 95 ILE A CA 1
ATOM 764 C C . ILE A 1 95 ? 0.746 -14.576 7.164 1.00 85.12 95 ILE A C 1
ATOM 766 O O . ILE A 1 95 ? 0.623 -14.973 8.321 1.00 85.12 95 ILE A O 1
ATOM 770 N N . VAL A 1 96 ? 0.887 -13.291 6.846 1.00 90.31 96 VAL A N 1
ATOM 771 C CA . VAL A 1 96 ? 0.837 -12.193 7.821 1.00 90.31 96 VAL A CA 1
ATOM 772 C C . VAL A 1 96 ? -0.605 -11.783 8.065 1.00 90.31 96 VAL A C 1
ATOM 774 O O . VAL A 1 96 ? -1.052 -11.656 9.203 1.00 90.31 96 VAL A O 1
ATOM 777 N N . LEU A 1 97 ? -1.359 -11.604 6.981 1.00 93.12 97 LEU A N 1
ATOM 778 C CA . LEU A 1 97 ? -2.733 -11.138 7.034 1.00 93.12 97 LEU A CA 1
ATOM 779 C C . LEU A 1 97 ? -3.606 -11.985 6.119 1.00 93.12 97 LEU A C 1
ATOM 781 O O . LEU A 1 97 ? -3.232 -12.234 4.985 1.00 93.12 97 LEU A O 1
ATOM 785 N N . ASN A 1 98 ? -4.776 -12.421 6.586 1.00 93.50 98 ASN A N 1
ATOM 786 C CA . ASN A 1 98 ? -5.765 -13.101 5.752 1.00 93.50 98 ASN A CA 1
ATOM 787 C C . ASN A 1 98 ? -7.189 -12.812 6.259 1.00 93.50 98 ASN A C 1
ATOM 789 O O . ASN A 1 98 ? -7.395 -11.970 7.137 1.00 93.50 98 ASN A O 1
ATOM 793 N N . ARG A 1 99 ? -8.180 -13.539 5.728 1.00 94.44 99 ARG A N 1
ATOM 794 C CA . ARG A 1 99 ? -9.603 -13.398 6.086 1.00 94.44 99 ARG A CA 1
ATOM 795 C C . ARG A 1 99 ? -9.908 -13.438 7.591 1.00 94.44 99 ARG A C 1
ATOM 797 O O . ARG A 1 99 ? -10.877 -12.818 8.012 1.00 94.44 99 ARG A O 1
ATOM 804 N N . ILE A 1 100 ? -9.118 -14.135 8.414 1.00 93.44 100 ILE A N 1
ATOM 805 C CA . ILE A 1 100 ? -9.375 -14.228 9.864 1.00 93.44 100 ILE A CA 1
ATOM 806 C C . ILE A 1 100 ? -9.209 -12.869 10.556 1.00 93.44 100 ILE A C 1
ATOM 808 O O . ILE A 1 100 ? -9.883 -12.590 11.542 1.00 93.44 100 ILE A O 1
ATOM 812 N N . HIS A 1 101 ? -8.372 -11.987 10.001 1.00 95.06 101 HIS A N 1
ATOM 813 C CA . HIS A 1 101 ? -8.130 -10.647 10.535 1.00 95.06 101 HIS A CA 1
ATOM 814 C C . HIS A 1 101 ? -9.169 -9.618 10.068 1.00 95.06 101 HIS A C 1
ATOM 816 O O . HIS A 1 101 ? -9.232 -8.518 10.615 1.00 95.06 101 HIS A O 1
ATOM 822 N N . ALA A 1 102 ? -10.026 -9.968 9.101 1.00 94.44 102 ALA A N 1
ATOM 823 C CA . ALA A 1 102 ? -11.022 -9.059 8.537 1.00 94.44 102 ALA A CA 1
ATOM 824 C C . ALA A 1 102 ? -11.981 -8.493 9.591 1.00 94.44 102 ALA A C 1
ATOM 826 O O . ALA A 1 102 ? -12.398 -7.343 9.492 1.00 94.44 102 ALA A O 1
ATOM 827 N N . TYR A 1 103 ? -12.338 -9.284 10.608 1.00 94.31 103 TYR A N 1
ATOM 828 C CA . TYR A 1 103 ? -13.192 -8.808 11.696 1.00 94.31 103 TYR A CA 1
ATOM 829 C C . TYR A 1 103 ? -12.557 -7.634 12.452 1.00 94.31 103 TYR A C 1
ATOM 831 O O . TYR A 1 103 ? -13.229 -6.628 12.672 1.00 94.31 103 TYR A O 1
ATOM 839 N N . ASN A 1 104 ? -11.266 -7.729 12.786 1.00 95.62 104 ASN A N 1
ATOM 840 C CA . ASN A 1 104 ? -10.560 -6.655 13.482 1.00 95.62 104 ASN A CA 1
ATOM 841 C C . ASN A 1 104 ? -10.409 -5.430 12.579 1.00 95.62 104 ASN A C 1
ATOM 843 O O . ASN A 1 104 ? -10.736 -4.329 13.005 1.00 95.62 104 ASN A O 1
ATOM 847 N N . LEU A 1 105 ? -10.044 -5.633 11.310 1.00 96.56 105 LEU A N 1
ATOM 848 C CA . LEU A 1 105 ? -9.900 -4.551 10.332 1.00 96.56 105 LEU A CA 1
ATOM 849 C C . LEU A 1 105 ? -11.201 -3.758 10.134 1.00 96.56 105 LEU A C 1
ATOM 851 O O . LEU A 1 105 ? -11.178 -2.531 10.144 1.00 96.56 105 LEU A O 1
ATOM 855 N N . ARG A 1 106 ? -12.365 -4.420 10.052 1.00 96.25 106 ARG A N 1
ATOM 856 C CA . ARG A 1 106 ? -13.665 -3.732 9.901 1.00 96.25 106 ARG A CA 1
ATOM 857 C C . ARG A 1 106 ? -13.972 -2.731 11.018 1.00 96.25 106 ARG A C 1
ATOM 859 O O . ARG A 1 106 ? -14.749 -1.807 10.798 1.00 96.25 106 ARG A O 1
ATOM 866 N N . ARG A 1 107 ? -13.367 -2.875 12.202 1.00 95.00 107 ARG A N 1
ATOM 867 C CA . ARG A 1 107 ? -13.575 -1.957 13.335 1.00 95.00 107 ARG A CA 1
ATOM 868 C C . ARG A 1 107 ? -12.987 -0.564 13.088 1.00 95.00 107 ARG A C 1
ATOM 870 O O . ARG A 1 107 ? -13.435 0.367 13.746 1.00 95.00 107 ARG A O 1
ATOM 877 N N . HIS A 1 108 ? -12.055 -0.422 12.141 1.00 94.88 108 HIS A N 1
ATOM 878 C CA . HIS A 1 108 ? -11.374 0.840 11.819 1.00 94.88 108 HIS A CA 1
ATOM 879 C C . HIS A 1 108 ? -12.149 1.731 10.834 1.00 94.88 108 HIS A C 1
ATOM 881 O O . HIS A 1 108 ? -11.627 2.742 10.380 1.00 94.88 108 HIS A O 1
ATOM 887 N N . ASN A 1 109 ? -13.391 1.367 10.488 1.00 90.56 109 ASN A N 1
ATOM 888 C CA . ASN A 1 109 ? -14.356 2.223 9.785 1.00 90.56 109 ASN A CA 1
ATOM 889 C C . ASN A 1 109 ? -13.812 2.948 8.535 1.00 90.56 109 ASN A C 1
ATOM 891 O O . ASN A 1 109 ? -14.087 4.125 8.320 1.00 90.56 109 ASN A O 1
ATOM 895 N N . GLY A 1 110 ? -13.017 2.256 7.719 1.00 92.75 110 GLY A N 1
ATOM 896 C CA . GLY A 1 110 ? -12.470 2.834 6.491 1.00 92.75 110 GLY A CA 1
ATOM 897 C C . GLY A 1 110 ? -11.081 3.460 6.610 1.00 92.75 110 GLY A C 1
ATOM 898 O O . GLY A 1 110 ? -10.507 3.823 5.590 1.00 92.75 110 GLY A O 1
ATOM 899 N N . ASN A 1 111 ? -10.496 3.543 7.808 1.00 95.44 111 ASN A N 1
ATOM 900 C CA . ASN A 1 111 ? -9.161 4.113 8.033 1.00 95.44 111 ASN A CA 1
ATOM 901 C C . ASN A 1 111 ? -8.030 3.121 7.699 1.00 95.44 111 ASN A C 1
ATOM 903 O O . ASN A 1 111 ? -7.087 2.949 8.470 1.00 95.44 111 ASN A O 1
ATOM 907 N N . ILE A 1 112 ? -8.144 2.431 6.564 1.00 98.00 112 ILE A N 1
ATOM 908 C CA . ILE A 1 112 ? -7.203 1.397 6.125 1.00 98.00 112 ILE A CA 1
ATOM 909 C C . ILE A 1 112 ? -6.615 1.804 4.778 1.00 98.00 112 ILE A C 1
ATOM 911 O O . ILE A 1 112 ? -7.351 2.165 3.860 1.00 98.00 112 ILE A O 1
ATOM 915 N N . ILE A 1 113 ? -5.294 1.708 4.656 1.00 98.50 113 ILE A N 1
ATOM 916 C CA . ILE A 1 113 ? -4.567 1.810 3.394 1.00 98.50 113 ILE A CA 1
ATOM 917 C C . ILE A 1 113 ? -3.872 0.473 3.134 1.00 98.50 113 ILE A C 1
ATOM 919 O O . ILE A 1 113 ? -3.054 0.043 3.943 1.00 98.50 113 ILE A O 1
ATOM 923 N N . GLY A 1 114 ? -4.189 -0.186 2.020 1.00 98.12 114 GLY A N 1
ATOM 924 C CA . GLY A 1 114 ? -3.596 -1.461 1.626 1.00 98.12 114 GLY A CA 1
ATOM 925 C C . GLY A 1 114 ? -2.843 -1.392 0.302 1.00 98.12 114 GLY A C 1
ATOM 926 O O . GLY A 1 114 ? -3.443 -1.147 -0.744 1.00 98.12 114 GLY A O 1
ATOM 927 N N . ILE A 1 115 ? -1.536 -1.639 0.345 1.00 97.69 115 ILE A N 1
ATOM 928 C CA . ILE A 1 115 ? -0.622 -1.579 -0.799 1.00 97.69 115 ILE A CA 1
ATOM 929 C C . ILE A 1 115 ? 0.054 -2.938 -0.972 1.00 97.69 115 ILE A C 1
ATOM 931 O O . ILE A 1 115 ? 1.127 -3.204 -0.437 1.00 97.69 115 ILE A O 1
ATOM 935 N N . TRP A 1 116 ? -0.609 -3.810 -1.716 1.00 95.69 116 TRP A N 1
ATOM 936 C CA . TRP A 1 116 ? -0.055 -5.059 -2.227 1.00 95.69 116 TRP A CA 1
ATOM 937 C C . TRP A 1 116 ? -0.852 -5.474 -3.474 1.00 95.69 116 TRP A C 1
ATOM 939 O O . TRP A 1 116 ? -1.956 -4.956 -3.691 1.00 95.69 116 TRP A O 1
ATOM 949 N N . PRO A 1 117 ? -0.342 -6.396 -4.307 1.00 93.44 117 PRO A N 1
ATOM 950 C CA . PRO A 1 117 ? -1.092 -6.903 -5.450 1.00 93.44 117 PRO A CA 1
ATOM 951 C C . PRO A 1 117 ? -2.432 -7.524 -5.024 1.00 93.44 117 PRO A C 1
ATOM 953 O O . PRO A 1 117 ? -2.484 -8.422 -4.188 1.00 93.44 117 PRO A O 1
ATOM 956 N N . ASN A 1 118 ? -3.525 -7.099 -5.651 1.00 95.75 118 ASN A N 1
ATOM 957 C CA . ASN A 1 118 ? -4.907 -7.524 -5.400 1.00 95.75 118 ASN A CA 1
ATOM 958 C C . ASN A 1 118 ? -5.459 -7.180 -4.000 1.00 95.75 118 ASN A C 1
ATOM 960 O O . ASN A 1 118 ? -6.325 -7.889 -3.464 1.00 95.75 118 ASN A O 1
ATOM 964 N N . ALA A 1 119 ? -4.974 -6.097 -3.383 1.00 98.12 119 ALA A N 1
ATOM 965 C CA . ALA A 1 119 ? -5.480 -5.629 -2.094 1.00 98.12 119 ALA A CA 1
ATOM 966 C C . ALA A 1 119 ? -6.961 -5.220 -2.159 1.00 98.12 119 ALA A C 1
ATOM 968 O O . ALA A 1 119 ? -7.720 -5.490 -1.225 1.00 98.12 119 ALA A O 1
ATOM 969 N N . VAL A 1 120 ? -7.406 -4.625 -3.270 1.00 98.38 120 VAL A N 1
ATOM 970 C CA . VAL A 1 120 ? -8.807 -4.219 -3.459 1.00 98.38 120 VAL A CA 1
ATOM 971 C C . VAL A 1 120 ? -9.742 -5.431 -3.551 1.00 98.38 120 VAL A C 1
ATOM 973 O O . VAL A 1 120 ? -10.834 -5.414 -2.983 1.00 98.38 120 VAL A O 1
ATOM 976 N N . GLU A 1 121 ? -9.323 -6.534 -4.175 1.00 98.19 121 GLU A N 1
ATOM 977 C CA . GLU A 1 121 ? -10.075 -7.794 -4.221 1.00 98.19 121 GLU A CA 1
ATOM 978 C C . GLU A 1 121 ? -10.179 -8.418 -2.832 1.00 98.19 121 GLU A C 1
ATOM 980 O O . GLU A 1 121 ? -11.254 -8.890 -2.442 1.00 98.19 121 GLU A O 1
ATOM 985 N N . PHE A 1 122 ? -9.083 -8.401 -2.067 1.00 97.94 122 PHE A N 1
ATOM 986 C CA . PHE A 1 122 ? -9.100 -8.827 -0.671 1.00 97.94 122 PHE A CA 1
ATOM 987 C C . PHE A 1 122 ? -10.095 -7.987 0.141 1.00 97.94 122 PHE A C 1
ATOM 989 O O . PHE A 1 122 ? -10.934 -8.545 0.854 1.00 97.94 122 PHE A O 1
ATOM 996 N N . ALA A 1 123 ? -10.051 -6.662 0.001 1.00 98.38 123 ALA A N 1
ATOM 997 C CA . ALA A 1 123 ? -10.933 -5.748 0.713 1.00 98.38 123 ALA A CA 1
ATOM 998 C C . ALA A 1 123 ? -12.411 -5.973 0.357 1.00 98.38 123 ALA A C 1
ATOM 1000 O O . ALA A 1 123 ? -13.233 -6.152 1.258 1.00 98.38 123 ALA A O 1
ATOM 1001 N N . ARG A 1 124 ? -12.745 -6.099 -0.935 1.00 98.25 124 ARG A N 1
ATOM 1002 C CA . ARG A 1 124 ? -14.109 -6.408 -1.404 1.00 98.25 124 ARG A CA 1
ATOM 1003 C C . ARG A 1 124 ? -14.638 -7.719 -0.820 1.00 98.25 124 ARG A C 1
ATOM 1005 O O . ARG A 1 124 ? -15.739 -7.745 -0.272 1.00 98.25 124 ARG A O 1
ATOM 1012 N N . ARG A 1 125 ? -13.852 -8.802 -0.877 1.00 97.62 125 ARG A N 1
ATOM 1013 C CA . ARG A 1 125 ? -14.245 -10.123 -0.338 1.00 97.62 125 ARG A CA 1
ATOM 1014 C C . ARG A 1 125 ? -14.506 -10.096 1.165 1.00 97.62 125 ARG A C 1
ATOM 1016 O O . ARG A 1 125 ? -15.352 -10.839 1.656 1.00 97.62 125 ARG A O 1
ATOM 1023 N N . ASN A 1 126 ? -13.787 -9.241 1.884 1.00 97.31 126 ASN A N 1
ATOM 1024 C CA . ASN A 1 126 ? -13.835 -9.148 3.338 1.00 97.31 126 ASN A CA 1
ATOM 1025 C C . ASN A 1 126 ? -14.665 -7.960 3.856 1.00 97.31 126 ASN A C 1
ATOM 1027 O O . ASN A 1 126 ? -14.727 -7.754 5.070 1.00 97.31 126 ASN A O 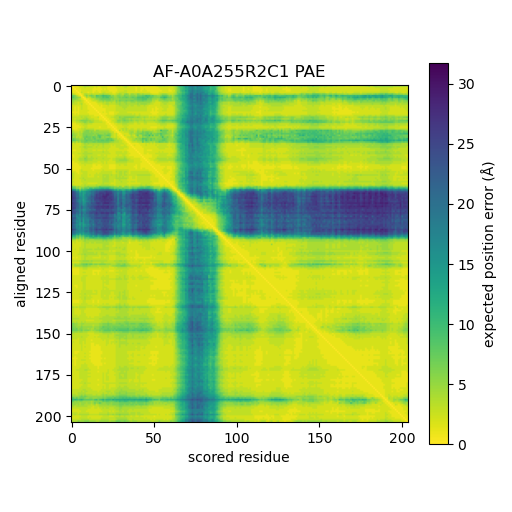1
ATOM 1031 N N . ARG A 1 127 ? -15.337 -7.218 2.959 1.00 97.31 127 ARG A N 1
ATOM 1032 C CA . ARG A 1 127 ? -16.143 -6.024 3.270 1.00 97.31 127 ARG A CA 1
ATOM 1033 C C . ARG A 1 127 ? -15.347 -4.982 4.064 1.00 97.31 127 ARG A C 1
ATOM 1035 O O . ARG A 1 127 ? -15.803 -4.496 5.099 1.00 97.31 127 ARG A O 1
ATOM 1042 N N . LEU A 1 128 ? -14.124 -4.719 3.615 1.00 97.88 128 LEU A N 1
ATOM 1043 C CA . LEU A 1 128 ? -13.278 -3.658 4.147 1.00 97.88 128 LEU A CA 1
ATOM 1044 C C . LEU A 1 128 ? -13.497 -2.383 3.335 1.00 97.88 128 LEU A C 1
ATOM 1046 O O . LEU A 1 128 ? -13.577 -2.436 2.110 1.00 97.88 128 LEU A O 1
ATOM 1050 N N . HIS A 1 129 ? -13.553 -1.263 4.045 1.00 97.31 129 HIS A N 1
ATOM 1051 C CA . HIS A 1 129 ? -13.562 0.079 3.473 1.00 97.31 129 HIS A CA 1
ATOM 1052 C C . HIS A 1 129 ? -12.178 0.704 3.642 1.00 97.31 129 HIS A C 1
ATOM 1054 O O . HIS A 1 129 ? -11.436 0.317 4.554 1.00 97.31 129 HIS A O 1
ATOM 1060 N N . GLY A 1 130 ? -11.834 1.652 2.776 1.00 98.00 130 GLY A N 1
ATOM 1061 C CA . GLY A 1 130 ? -10.523 2.307 2.771 1.00 98.00 130 GLY A CA 1
ATOM 1062 C C . GLY A 1 130 ? -9.882 2.356 1.389 1.00 98.00 130 GLY A C 1
ATOM 1063 O O . GLY A 1 130 ? -10.545 2.126 0.381 1.00 98.00 130 GLY A O 1
ATOM 1064 N N . LEU A 1 131 ? -8.590 2.675 1.344 1.00 98.69 131 LEU A N 1
ATOM 1065 C CA . LEU A 1 131 ? -7.818 2.858 0.117 1.00 98.69 131 LEU A CA 1
ATOM 1066 C C . LEU A 1 131 ? -6.997 1.603 -0.194 1.00 98.69 131 LEU A C 1
ATOM 1068 O O . LEU A 1 131 ? -6.100 1.257 0.568 1.00 98.69 131 LEU A O 1
ATOM 1072 N N . PHE A 1 132 ? -7.247 0.942 -1.321 1.00 98.69 132 PHE A N 1
ATOM 1073 C CA . PHE A 1 132 ? -6.586 -0.318 -1.668 1.00 98.69 132 PHE A CA 1
ATOM 1074 C C . PHE A 1 132 ? -6.040 -0.317 -3.095 1.00 98.69 132 PHE A C 1
ATOM 1076 O O . PHE A 1 132 ? -6.713 0.134 -4.021 1.00 98.69 132 PHE A O 1
ATOM 1083 N N . ALA A 1 133 ? -4.836 -0.859 -3.268 1.00 98.19 133 ALA A N 1
ATOM 1084 C CA . ALA A 1 133 ? -4.237 -1.103 -4.574 1.00 98.19 133 ALA A CA 1
ATOM 1085 C C . ALA A 1 133 ? -4.879 -2.316 -5.277 1.00 98.19 133 ALA A C 1
ATOM 1087 O O . ALA A 1 133 ? -5.248 -3.308 -4.645 1.00 98.19 133 ALA A O 1
ATOM 1088 N N . SER A 1 134 ? -4.993 -2.249 -6.598 1.00 96.56 134 SER A N 1
ATOM 1089 C CA . SER A 1 134 ? -5.413 -3.351 -7.472 1.00 96.56 134 SER A CA 1
ATOM 1090 C C . SER A 1 134 ? -4.211 -4.132 -7.993 1.00 96.56 134 SER A C 1
ATOM 1092 O O . SER A 1 134 ? -4.005 -5.282 -7.629 1.00 96.56 134 SER A O 1
ATOM 1094 N N . THR A 1 135 ? -3.358 -3.493 -8.782 1.00 92.69 135 THR A N 1
ATOM 1095 C CA . THR A 1 135 ? -2.083 -4.028 -9.266 1.00 92.69 135 THR A CA 1
ATOM 1096 C C . THR A 1 135 ? -0.949 -3.199 -8.684 1.00 92.69 135 THR A C 1
ATOM 1098 O O . THR A 1 135 ? -1.038 -1.979 -8.672 1.00 92.69 135 THR A O 1
ATOM 1101 N N . PHE A 1 136 ? 0.122 -3.800 -8.184 1.00 94.94 136 PHE A N 1
ATOM 1102 C CA . PHE A 1 136 ? 1.231 -3.003 -7.667 1.00 94.94 136 PHE A CA 1
ATOM 1103 C C . PHE A 1 136 ? 2.561 -3.674 -7.974 1.00 94.94 136 PHE A C 1
ATOM 1105 O O . PHE A 1 136 ? 2.736 -4.852 -7.671 1.00 94.94 136 PHE A O 1
ATOM 1112 N N . PHE A 1 137 ? 3.477 -2.929 -8.584 1.00 93.75 137 PHE A N 1
ATOM 1113 C CA . PHE A 1 137 ? 4.815 -3.399 -8.925 1.00 93.75 137 PHE A CA 1
ATOM 1114 C C . PHE A 1 137 ? 5.825 -2.807 -7.954 1.00 93.75 137 PHE A C 1
ATOM 1116 O O . PHE A 1 137 ? 5.992 -1.586 -7.898 1.00 93.75 137 PHE A O 1
ATOM 1123 N N . PHE A 1 138 ? 6.513 -3.651 -7.194 1.00 91.81 138 PHE A N 1
ATOM 1124 C CA . PHE A 1 138 ? 7.611 -3.208 -6.341 1.00 91.81 138 PHE A CA 1
ATOM 1125 C C . PHE A 1 138 ? 8.934 -3.170 -7.109 1.00 91.81 138 PHE A C 1
ATOM 1127 O O . PHE A 1 138 ? 9.782 -2.335 -6.807 1.00 91.81 138 PHE A O 1
ATOM 1134 N N . ASN A 1 139 ? 9.080 -4.019 -8.129 1.00 91.25 139 ASN A N 1
ATOM 1135 C CA . ASN A 1 139 ? 10.259 -4.119 -8.990 1.00 91.25 139 ASN A CA 1
ATOM 1136 C C . ASN A 1 139 ? 9.866 -4.418 -10.457 1.00 91.25 139 ASN A C 1
ATOM 1138 O O . ASN A 1 139 ? 8.685 -4.557 -10.783 1.00 91.25 139 ASN A O 1
ATOM 1142 N N . ALA A 1 140 ? 10.846 -4.499 -11.358 1.00 89.31 140 ALA A N 1
ATOM 1143 C CA . ALA A 1 140 ? 10.624 -4.771 -12.777 1.00 89.31 140 ALA A CA 1
ATOM 1144 C C . ALA A 1 140 ? 10.084 -6.180 -13.043 1.00 89.31 140 ALA A C 1
ATOM 1146 O O . ALA A 1 140 ? 9.216 -6.341 -13.896 1.00 89.31 140 ALA A O 1
ATOM 1147 N N . LYS A 1 141 ? 10.521 -7.188 -12.279 1.00 87.38 141 LYS A N 1
ATOM 1148 C CA . LYS A 1 141 ? 10.019 -8.566 -12.403 1.00 87.38 141 LYS A CA 1
ATOM 1149 C C . LYS A 1 141 ? 8.518 -8.652 -12.112 1.00 87.38 141 LYS A C 1
ATOM 1151 O O . LYS A 1 141 ? 7.805 -9.414 -12.764 1.00 87.38 141 LYS A O 1
ATOM 1156 N N . ASP A 1 142 ? 8.019 -7.856 -11.166 1.00 89.12 142 ASP A N 1
ATOM 1157 C CA . ASP A 1 142 ? 6.582 -7.748 -10.909 1.00 89.12 142 ASP A CA 1
ATOM 1158 C C . ASP A 1 142 ? 5.841 -7.230 -12.149 1.00 89.12 142 ASP A C 1
ATOM 1160 O O . ASP A 1 142 ? 4.791 -7.770 -12.488 1.00 89.12 142 ASP A O 1
ATOM 1164 N N . ALA A 1 143 ? 6.398 -6.232 -12.843 1.00 89.19 143 ALA A N 1
ATOM 1165 C CA . ALA A 1 143 ? 5.820 -5.643 -14.052 1.00 89.19 143 ALA A CA 1
ATOM 1166 C C . ALA A 1 143 ? 5.880 -6.597 -15.264 1.00 89.19 143 ALA A C 1
ATOM 1168 O O . ALA A 1 143 ? 4.915 -6.701 -16.027 1.00 89.19 143 ALA A O 1
ATOM 1169 N N . GLU A 1 144 ? 6.964 -7.365 -15.406 1.00 88.06 144 GLU A N 1
ATOM 1170 C CA . GLU A 1 144 ? 7.132 -8.364 -16.471 1.00 88.06 144 GLU A CA 1
ATOM 1171 C C . GLU A 1 144 ? 6.033 -9.435 -16.443 1.00 88.06 144 GLU A C 1
ATOM 1173 O O . GLU A 1 144 ? 5.523 -9.822 -17.496 1.00 88.06 144 GLU A O 1
ATOM 1178 N N . ASN A 1 145 ? 5.583 -9.849 -15.251 1.00 82.06 145 ASN A N 1
ATOM 1179 C CA . ASN A 1 145 ? 4.461 -10.787 -15.091 1.00 82.06 145 ASN A CA 1
ATOM 1180 C C . ASN A 1 145 ? 3.135 -10.258 -15.677 1.00 82.06 145 ASN A C 1
ATOM 1182 O O . ASN A 1 145 ? 2.200 -11.031 -15.886 1.00 82.06 145 ASN A O 1
ATOM 1186 N N . TYR A 1 146 ? 3.055 -8.953 -15.948 1.00 84.94 146 TYR A N 1
ATOM 1187 C CA . TYR A 1 146 ? 1.918 -8.268 -16.568 1.00 84.94 146 TYR A CA 1
ATOM 1188 C C . TYR A 1 146 ? 2.230 -7.782 -17.995 1.00 84.94 146 TYR A C 1
ATOM 1190 O O . TYR A 1 146 ? 1.454 -7.018 -18.574 1.00 84.94 146 TYR A O 1
ATOM 1198 N N . GLY A 1 147 ? 3.339 -8.246 -18.582 1.00 87.69 147 GLY A N 1
ATOM 1199 C CA . GLY A 1 147 ? 3.744 -7.937 -19.952 1.00 87.69 147 GLY A CA 1
ATOM 1200 C C . GLY A 1 147 ? 4.434 -6.583 -20.127 1.00 87.69 147 GLY A C 1
ATOM 1201 O O . GLY A 1 147 ? 4.532 -6.104 -21.255 1.00 87.69 147 GLY A O 1
ATOM 1202 N N . GLU A 1 148 ? 4.904 -5.951 -19.048 1.00 88.94 148 GLU A N 1
ATOM 1203 C CA . GLU A 1 148 ? 5.695 -4.718 -19.115 1.00 88.94 148 GLU A CA 1
ATOM 1204 C C . GLU A 1 148 ? 7.190 -4.997 -19.028 1.00 88.94 148 GLU A C 1
ATOM 1206 O O . GLU A 1 148 ? 7.684 -5.493 -18.021 1.00 88.94 148 GLU A O 1
ATOM 1211 N N . ILE A 1 149 ? 7.921 -4.603 -20.068 1.00 89.31 149 ILE A N 1
ATOM 1212 C CA . ILE A 1 149 ? 9.382 -4.645 -20.075 1.00 89.31 149 ILE A CA 1
ATOM 1213 C C . ILE A 1 149 ? 9.894 -3.309 -19.539 1.00 89.31 149 ILE A C 1
ATOM 1215 O O . ILE A 1 149 ? 9.653 -2.257 -20.133 1.00 89.31 149 ILE A O 1
ATOM 1219 N N . THR A 1 150 ? 10.598 -3.344 -18.412 1.00 92.44 150 THR A N 1
ATOM 1220 C CA . THR A 1 150 ? 11.143 -2.159 -17.738 1.00 92.44 150 THR A CA 1
ATOM 1221 C C . THR A 1 150 ? 12.395 -2.526 -16.936 1.00 92.44 150 THR A C 1
ATOM 1223 O O . THR A 1 150 ? 12.812 -3.679 -16.925 1.00 92.44 150 THR A O 1
ATOM 1226 N N . LEU A 1 151 ? 13.021 -1.549 -16.279 1.00 92.00 151 LEU A N 1
ATOM 1227 C CA . LEU A 1 151 ? 14.164 -1.762 -15.385 1.00 92.00 151 LEU A CA 1
ATOM 1228 C C . LEU A 1 151 ? 13.789 -1.383 -13.953 1.00 92.00 151 LEU A C 1
ATOM 1230 O O . LEU A 1 151 ? 13.009 -0.449 -13.747 1.00 92.00 151 LEU A O 1
ATOM 1234 N N . ASP A 1 152 ? 14.410 -2.043 -12.971 1.00 91.19 152 ASP A N 1
ATOM 1235 C CA . ASP A 1 152 ? 14.163 -1.785 -11.544 1.00 91.19 152 ASP A CA 1
ATOM 1236 C C . ASP A 1 152 ? 14.316 -0.304 -11.203 1.00 91.19 152 ASP A C 1
ATOM 1238 O O . ASP A 1 152 ? 13.435 0.277 -10.582 1.00 91.19 152 ASP A O 1
ATOM 1242 N N . MET A 1 153 ? 15.358 0.350 -11.724 1.00 93.31 153 MET A N 1
ATOM 1243 C CA . MET A 1 153 ? 15.601 1.779 -11.509 1.00 93.31 153 MET A CA 1
ATOM 1244 C C . MET A 1 153 ? 14.401 2.666 -11.901 1.00 93.31 153 MET A C 1
ATOM 1246 O O . MET A 1 153 ? 14.143 3.676 -11.243 1.00 93.31 153 MET A O 1
ATOM 1250 N N . TYR A 1 154 ? 13.657 2.322 -12.961 1.00 93.62 154 TYR A N 1
ATOM 1251 C CA . TYR A 1 154 ? 12.471 3.085 -13.368 1.00 93.62 154 TYR A CA 1
ATOM 1252 C C . TYR A 1 154 ? 11.295 2.848 -12.417 1.00 93.62 154 TYR A C 1
ATOM 1254 O O . TYR A 1 154 ? 10.627 3.809 -12.023 1.00 93.62 154 TYR A O 1
ATOM 1262 N N . ILE A 1 155 ? 11.071 1.596 -12.009 1.00 94.31 155 ILE A N 1
ATOM 1263 C CA . ILE A 1 155 ? 10.031 1.249 -11.034 1.00 94.31 155 ILE A CA 1
ATOM 1264 C C . ILE A 1 155 ? 10.337 1.877 -9.673 1.00 94.31 155 ILE A C 1
ATOM 1266 O O . ILE A 1 155 ? 9.470 2.534 -9.106 1.00 94.31 155 ILE A O 1
ATOM 1270 N N . GLU A 1 156 ? 11.572 1.785 -9.185 1.00 94.19 156 GLU A N 1
ATOM 1271 C CA . GLU A 1 156 ? 12.014 2.392 -7.928 1.00 94.19 156 GLU A CA 1
ATOM 1272 C C . GLU A 1 156 ? 11.861 3.915 -7.945 1.00 94.19 156 GLU A C 1
ATOM 1274 O O . GLU A 1 156 ? 11.261 4.488 -7.036 1.00 94.19 156 GLU A O 1
ATOM 1279 N N . ARG A 1 157 ? 12.329 4.601 -8.998 1.00 94.94 157 ARG A N 1
ATOM 1280 C CA . ARG A 1 157 ? 12.176 6.062 -9.117 1.00 94.94 157 ARG A CA 1
ATOM 1281 C C . ARG A 1 157 ? 10.704 6.485 -9.138 1.00 94.94 157 ARG A C 1
ATOM 1283 O O . ARG A 1 157 ? 10.330 7.482 -8.506 1.00 94.94 157 ARG A O 1
ATOM 1290 N N . SER A 1 158 ? 9.870 5.734 -9.852 1.00 96.06 158 SER A N 1
ATOM 1291 C CA . SER A 1 158 ? 8.424 5.946 -9.882 1.00 96.06 158 SER A CA 1
ATOM 1292 C C . SER A 1 158 ? 7.798 5.730 -8.500 1.00 96.06 158 SER A C 1
ATOM 1294 O O . SER A 1 158 ? 7.092 6.604 -7.992 1.00 96.06 158 SER A O 1
ATOM 1296 N N . ASN A 1 159 ? 8.114 4.610 -7.848 1.00 96.19 159 ASN A N 1
ATOM 1297 C CA . ASN A 1 159 ? 7.611 4.245 -6.527 1.00 96.19 159 ASN A CA 1
ATOM 1298 C C . ASN A 1 159 ? 8.044 5.244 -5.459 1.00 96.19 159 ASN A C 1
ATOM 1300 O O . ASN A 1 159 ? 7.229 5.634 -4.631 1.00 96.19 159 ASN A O 1
ATOM 1304 N N . TYR A 1 160 ? 9.273 5.756 -5.519 1.00 96.00 160 TYR A N 1
ATOM 1305 C CA . TYR A 1 160 ? 9.725 6.827 -4.635 1.00 96.00 160 TYR A CA 1
ATOM 1306 C C . TYR A 1 160 ? 8.834 8.069 -4.767 1.00 96.00 160 TYR A C 1
ATOM 1308 O O . TYR A 1 160 ? 8.385 8.637 -3.768 1.00 96.00 160 TYR A O 1
ATOM 1316 N N . THR A 1 161 ? 8.527 8.474 -6.004 1.00 96.69 161 THR A N 1
ATOM 1317 C CA . THR A 1 161 ? 7.625 9.603 -6.275 1.00 96.69 161 THR A CA 1
ATOM 1318 C C . THR A 1 161 ? 6.221 9.333 -5.740 1.00 96.69 161 THR A C 1
ATOM 1320 O O . THR A 1 161 ? 5.639 10.208 -5.090 1.00 96.69 161 THR A O 1
ATOM 1323 N N . LEU A 1 162 ? 5.690 8.130 -5.958 1.00 97.81 162 LEU A N 1
ATOM 1324 C CA . LEU A 1 162 ? 4.380 7.705 -5.468 1.00 97.81 162 LEU A CA 1
ATOM 1325 C C . LEU A 1 162 ? 4.324 7.736 -3.941 1.00 97.81 162 LEU A C 1
ATOM 1327 O O . LEU A 1 162 ? 3.494 8.443 -3.374 1.00 97.81 162 LEU A O 1
ATOM 1331 N N . TYR A 1 163 ? 5.239 7.041 -3.268 1.00 97.69 163 TYR A N 1
ATOM 1332 C CA . TYR A 1 163 ? 5.293 6.934 -1.813 1.00 97.69 163 TYR A CA 1
ATOM 1333 C C . TYR A 1 163 ? 5.485 8.287 -1.141 1.00 97.69 163 TYR A C 1
ATOM 1335 O O . TYR A 1 163 ? 4.776 8.607 -0.189 1.00 97.69 163 TYR A O 1
ATOM 1343 N N . ARG A 1 164 ? 6.369 9.134 -1.678 1.00 96.94 164 ARG A N 1
ATOM 1344 C CA . ARG A 1 164 ? 6.544 10.505 -1.188 1.00 96.94 164 ARG A CA 1
ATOM 1345 C C . ARG A 1 164 ? 5.273 11.336 -1.360 1.00 96.94 164 ARG A C 1
ATOM 1347 O O . ARG A 1 164 ? 4.977 12.185 -0.520 1.00 96.94 164 ARG A O 1
ATOM 1354 N N . THR A 1 165 ? 4.535 11.134 -2.450 1.00 97.19 165 THR A N 1
ATOM 1355 C CA . THR A 1 165 ? 3.254 11.816 -2.682 1.00 97.19 165 THR A CA 1
ATOM 1356 C C . THR A 1 165 ? 2.210 11.345 -1.688 1.00 97.19 165 THR A C 1
ATOM 1358 O O . THR A 1 165 ? 1.616 12.173 -1.004 1.00 97.19 165 THR A O 1
ATOM 1361 N N . LEU A 1 166 ? 2.033 10.031 -1.564 1.00 97.75 166 LEU A N 1
ATOM 1362 C CA . LEU A 1 166 ? 1.072 9.428 -0.655 1.00 97.75 166 LEU A CA 1
ATOM 1363 C C . LEU A 1 166 ? 1.354 9.831 0.795 1.00 97.75 166 LEU A C 1
ATOM 1365 O O . LEU A 1 166 ? 0.445 10.292 1.476 1.00 97.75 166 LEU A O 1
ATOM 1369 N N . GLY A 1 167 ? 2.615 9.773 1.230 1.00 97.50 167 GLY A N 1
ATOM 1370 C CA . GLY A 1 167 ? 3.031 10.238 2.552 1.00 97.50 167 GLY A CA 1
ATOM 1371 C C . GLY 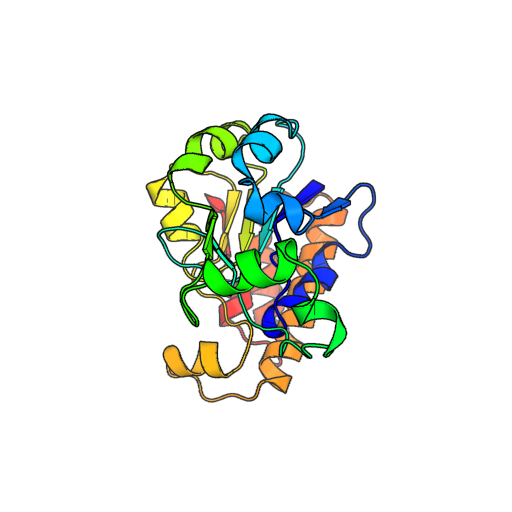A 1 167 ? 2.615 11.688 2.815 1.00 97.50 167 GLY A C 1
ATOM 1372 O O . GLY A 1 167 ? 1.986 11.974 3.828 1.00 97.50 167 GLY A O 1
ATOM 1373 N N . LYS A 1 168 ? 2.848 12.606 1.865 1.00 97.25 168 LYS A N 1
ATOM 1374 C CA . LYS A 1 168 ? 2.397 14.007 1.988 1.00 97.25 168 LYS A CA 1
ATOM 1375 C C . LYS A 1 168 ? 0.876 14.142 2.078 1.00 97.25 168 LYS A C 1
ATOM 1377 O O . LYS A 1 168 ? 0.394 14.956 2.860 1.00 97.25 168 LYS A O 1
ATOM 1382 N N . LEU A 1 169 ? 0.125 13.387 1.275 1.00 97.56 169 LEU A N 1
ATOM 1383 C CA . LEU A 1 169 ? -1.341 13.420 1.300 1.00 97.56 169 LEU A CA 1
ATOM 1384 C C . LEU A 1 169 ? -1.878 12.943 2.655 1.00 97.56 169 LEU A C 1
ATOM 1386 O O . LEU A 1 169 ? -2.756 13.589 3.223 1.00 97.56 169 LEU A O 1
ATOM 1390 N N . LEU A 1 170 ? -1.303 11.870 3.198 1.00 96.12 170 LEU A N 1
ATOM 1391 C CA . LEU A 1 170 ? -1.665 11.328 4.506 1.00 96.12 170 LEU A CA 1
ATOM 1392 C C . LEU A 1 170 ? -1.290 12.285 5.650 1.00 96.12 170 LEU A C 1
ATOM 1394 O O . LEU A 1 170 ? -2.127 12.541 6.514 1.00 96.12 170 LEU A O 1
ATOM 1398 N N . THR A 1 171 ? -0.090 12.880 5.630 1.00 95.50 171 THR A N 1
ATOM 1399 C CA . THR A 1 171 ? 0.336 13.887 6.625 1.00 95.50 171 THR A CA 1
ATOM 1400 C C . THR A 1 171 ? -0.573 15.114 6.624 1.00 95.50 171 THR A C 1
ATOM 1402 O O . THR A 1 171 ? -0.863 15.671 7.676 1.00 95.50 171 THR A O 1
ATOM 1405 N N . ASN A 1 172 ? -1.060 15.523 5.451 1.00 95.94 172 ASN A N 1
ATOM 1406 C CA . ASN A 1 172 ? -1.991 16.643 5.315 1.00 95.94 172 ASN A CA 1
ATOM 1407 C C . ASN A 1 172 ? -3.458 16.246 5.558 1.00 95.94 172 ASN A C 1
ATOM 1409 O O . ASN A 1 172 ? -4.354 17.038 5.268 1.00 95.94 172 ASN A O 1
ATOM 1413 N N . HIS A 1 173 ? -3.714 15.031 6.053 1.00 94.25 173 HIS A N 1
ATOM 1414 C CA . HIS A 1 173 ? -5.051 14.509 6.337 1.00 94.25 173 HIS A CA 1
ATOM 1415 C C . HIS A 1 173 ? -6.017 14.595 5.144 1.00 94.25 173 HIS A C 1
ATOM 1417 O O . HIS A 1 173 ? -7.217 14.832 5.306 1.00 94.25 173 HIS A O 1
ATOM 1423 N N . VAL A 1 174 ? -5.506 14.397 3.924 1.00 97.19 174 VAL A N 1
ATOM 1424 C CA . VAL A 1 174 ? -6.350 14.329 2.728 1.00 97.19 174 VAL A CA 1
ATOM 1425 C C . VAL A 1 174 ? -7.287 13.120 2.854 1.00 97.19 174 VAL A C 1
ATOM 1427 O O . VAL A 1 174 ? -6.806 12.011 3.095 1.00 97.19 174 VAL A O 1
ATOM 1430 N N . PRO A 1 175 ? -8.613 13.291 2.673 1.00 97.12 175 PRO A N 1
ATOM 1431 C CA . PRO A 1 175 ? -9.549 12.175 2.729 1.00 97.12 175 PRO A CA 1
ATOM 1432 C C . PRO A 1 175 ? -9.195 11.076 1.724 1.00 97.12 175 PRO A C 1
ATOM 1434 O O . PRO A 1 175 ? -8.966 11.372 0.550 1.00 97.12 175 PRO A O 1
ATOM 1437 N N . LEU A 1 176 ? -9.214 9.812 2.162 1.00 97.75 176 LEU A N 1
ATOM 1438 C CA . LEU A 1 176 ? -8.776 8.668 1.349 1.00 97.75 176 LEU A CA 1
ATOM 1439 C C . LEU A 1 176 ? -9.483 8.584 -0.011 1.00 97.75 176 LEU A C 1
ATOM 1441 O O . LEU A 1 176 ? -8.838 8.283 -1.011 1.00 97.75 176 LEU A O 1
ATOM 1445 N N . TYR A 1 177 ? -10.768 8.942 -0.083 1.00 97.56 177 TYR A N 1
ATOM 1446 C CA . TYR A 1 177 ? -11.532 8.922 -1.335 1.00 97.56 177 TYR A CA 1
ATOM 1447 C C . TYR A 1 177 ? -11.045 9.932 -2.388 1.00 97.56 177 TYR A C 1
ATOM 1449 O O . TYR A 1 177 ? -11.334 9.752 -3.566 1.00 97.56 177 TYR A O 1
ATOM 1457 N N . LYS A 1 178 ? -10.301 10.978 -1.994 1.00 98.31 178 LYS A N 1
ATOM 1458 C CA . LYS A 1 178 ? -9.713 11.964 -2.920 1.00 98.31 178 LYS A CA 1
ATOM 1459 C C . LYS A 1 178 ? -8.343 11.545 -3.450 1.00 98.31 178 LYS A C 1
ATOM 1461 O O . LYS A 1 178 ? -7.884 12.083 -4.452 1.00 98.31 178 LYS A O 1
ATOM 1466 N N . ILE A 1 179 ? -7.665 10.623 -2.766 1.00 98.44 179 ILE A N 1
ATOM 1467 C CA . ILE A 1 179 ? -6.286 10.243 -3.094 1.00 98.44 179 ILE A CA 1
ATOM 1468 C C . ILE A 1 179 ? -6.164 9.629 -4.500 1.00 98.44 179 ILE A C 1
ATOM 1470 O O . ILE A 1 179 ? -5.248 10.053 -5.206 1.00 98.44 179 ILE A O 1
ATOM 1474 N N . PRO A 1 180 ? -7.050 8.712 -4.950 1.00 98.38 180 PRO A N 1
ATOM 1475 C CA . PRO A 1 180 ? -6.967 8.147 -6.297 1.00 98.38 180 PRO A CA 1
ATOM 1476 C C . PRO A 1 180 ? -6.907 9.207 -7.399 1.00 98.38 180 PRO A C 1
ATOM 1478 O O . PRO A 1 180 ? -5.998 9.182 -8.221 1.00 98.38 180 PRO A O 1
ATOM 1481 N N . GLU A 1 181 ? -7.813 10.187 -7.368 1.00 97.94 181 GLU A N 1
ATOM 1482 C CA . GLU A 1 181 ? -7.867 11.253 -8.375 1.00 97.94 181 GLU A CA 1
ATOM 1483 C C . GLU A 1 181 ? -6.574 12.086 -8.390 1.00 97.94 181 GLU A C 1
ATOM 1485 O O . GLU A 1 181 ? -6.019 12.364 -9.451 1.00 97.94 181 GLU A O 1
ATOM 1490 N N . ILE A 1 182 ? -6.035 12.425 -7.213 1.00 98.06 182 ILE A N 1
ATOM 1491 C CA . ILE A 1 182 ? -4.788 13.195 -7.097 1.00 98.06 182 ILE A CA 1
ATOM 1492 C C . ILE A 1 182 ? -3.590 12.408 -7.648 1.00 98.06 182 ILE A C 1
ATOM 1494 O O . ILE A 1 182 ? -2.731 12.982 -8.323 1.00 98.06 182 ILE A O 1
ATOM 1498 N N . LEU A 1 183 ? -3.505 11.103 -7.366 1.00 97.50 183 LEU A N 1
ATOM 1499 C CA . LEU A 1 183 ? -2.429 10.255 -7.884 1.00 97.50 183 LEU A CA 1
ATOM 1500 C C . LEU A 1 183 ? -2.519 10.108 -9.408 1.00 97.50 183 LEU A C 1
ATOM 1502 O O . LEU A 1 183 ? -1.499 10.243 -10.081 1.00 97.50 183 LEU A O 1
ATOM 1506 N N . GLN A 1 184 ? -3.723 9.929 -9.956 1.00 96.00 184 GLN A N 1
ATOM 1507 C CA . GLN A 1 184 ? -3.950 9.862 -11.404 1.00 96.00 184 GLN A CA 1
ATOM 1508 C C . GLN A 1 184 ? -3.558 11.168 -12.106 1.00 96.00 184 GLN A C 1
ATOM 1510 O O . GLN A 1 184 ? -2.812 11.147 -13.084 1.00 96.00 184 GLN A O 1
ATOM 1515 N N . GLN A 1 185 ? -3.978 12.322 -11.574 1.00 95.94 185 GLN A N 1
ATOM 1516 C CA . GLN A 1 185 ? -3.581 13.630 -12.110 1.00 95.94 185 GLN A CA 1
ATOM 1517 C C . GLN A 1 185 ? -2.061 13.825 -12.074 1.00 95.94 185 GLN A C 1
ATOM 1519 O O . GLN A 1 185 ? -1.478 14.409 -12.987 1.00 95.94 185 GLN A O 1
ATOM 1524 N N . ARG A 1 186 ? -1.393 13.328 -11.028 1.00 94.69 186 ARG A N 1
ATOM 1525 C CA . ARG A 1 186 ? 0.066 13.387 -10.939 1.00 94.69 186 ARG A CA 1
ATOM 1526 C C . ARG A 1 186 ? 0.745 12.516 -11.992 1.00 94.69 186 ARG A C 1
ATOM 1528 O O . ARG A 1 186 ? 1.704 12.991 -12.589 1.00 94.69 186 ARG A O 1
ATOM 1535 N N . ALA A 1 187 ? 0.253 11.300 -12.223 1.00 94.19 187 ALA A N 1
ATOM 1536 C CA . ALA A 1 187 ? 0.773 10.429 -13.275 1.00 94.19 187 ALA A CA 1
ATOM 1537 C C . ALA A 1 187 ? 0.606 11.059 -14.661 1.00 94.19 187 ALA A C 1
ATOM 1539 O O . ALA A 1 187 ? 1.554 11.111 -15.431 1.00 94.19 187 ALA A O 1
ATOM 1540 N N . TYR A 1 188 ? -0.560 11.648 -14.937 1.00 92.88 188 TYR A N 1
ATOM 1541 C CA . TYR A 1 188 ? -0.813 12.353 -16.195 1.00 92.88 188 TYR A CA 1
ATOM 1542 C C . TYR A 1 188 ? 0.175 13.506 -16.455 1.00 92.88 188 TYR A C 1
ATOM 1544 O O . TYR A 1 188 ? 0.578 13.738 -17.592 1.00 92.88 188 TYR A O 1
ATOM 1552 N N . ASN A 1 189 ? 0.585 14.219 -15.402 1.00 92.06 189 ASN A N 1
ATOM 1553 C CA . ASN A 1 189 ? 1.502 15.356 -15.506 1.00 92.06 189 ASN A CA 1
ATOM 1554 C C . ASN A 1 189 ? 2.992 14.965 -15.516 1.00 92.06 189 ASN A C 1
ATOM 1556 O O . ASN A 1 189 ? 3.829 15.809 -15.837 1.00 92.06 189 ASN A O 1
ATOM 1560 N N . ASP A 1 190 ? 3.339 13.733 -15.143 1.00 90.56 190 ASP A N 1
ATOM 1561 C CA . ASP A 1 190 ? 4.719 13.250 -15.060 1.00 90.56 190 ASP A CA 1
ATOM 1562 C C . ASP A 1 190 ? 4.868 11.933 -15.822 1.00 90.56 190 ASP A C 1
ATOM 1564 O O . ASP A 1 190 ? 4.774 10.842 -15.265 1.00 90.56 190 ASP A O 1
ATOM 1568 N N . THR A 1 191 ? 5.173 12.033 -17.114 1.00 82.81 191 THR A N 1
ATOM 1569 C CA . THR A 1 191 ? 5.345 10.865 -17.991 1.00 82.81 191 THR A CA 1
ATOM 1570 C C . THR A 1 191 ? 6.559 9.998 -17.635 1.00 82.81 191 THR A C 1
ATOM 1572 O O . THR A 1 191 ? 6.799 8.993 -18.298 1.00 82.81 191 THR A O 1
ATOM 1575 N N . CYS A 1 192 ? 7.369 10.380 -16.638 1.00 87.38 192 CYS A N 1
ATOM 1576 C CA . CYS A 1 192 ? 8.495 9.573 -16.168 1.00 87.38 192 CYS A CA 1
ATOM 1577 C C . CYS A 1 192 ? 8.091 8.547 -15.100 1.00 87.38 192 CYS A C 1
ATOM 1579 O O . CYS A 1 192 ? 8.943 7.763 -14.672 1.00 87.38 192 CYS A O 1
ATOM 1581 N N . VAL A 1 193 ? 6.838 8.558 -14.632 1.00 91.75 193 VAL A N 1
ATOM 1582 C CA . VAL A 1 193 ? 6.345 7.585 -13.653 1.00 91.75 193 VAL A CA 1
ATOM 1583 C C . VAL A 1 193 ? 5.706 6.369 -14.321 1.00 91.75 193 VAL A C 1
ATOM 1585 O O . VAL A 1 193 ? 5.190 6.427 -15.433 1.00 91.75 193 VAL A O 1
ATOM 1588 N N . ASN A 1 194 ? 5.698 5.241 -13.615 1.00 90.62 194 ASN A N 1
ATOM 1589 C CA . ASN A 1 194 ? 4.884 4.093 -13.981 1.00 90.62 194 ASN A CA 1
ATOM 1590 C C . ASN A 1 194 ? 3.418 4.402 -13.645 1.00 90.62 194 ASN A C 1
ATOM 1592 O O . ASN A 1 194 ? 3.023 4.401 -12.478 1.00 90.62 194 ASN A O 1
ATOM 1596 N N . HIS A 1 195 ? 2.617 4.661 -14.677 1.00 93.12 195 HIS A N 1
ATOM 1597 C CA . HIS A 1 195 ? 1.202 5.008 -14.537 1.00 93.12 195 HIS A CA 1
ATOM 1598 C C . HIS A 1 195 ? 0.400 3.948 -13.777 1.00 93.12 195 HIS A C 1
ATOM 1600 O O . HIS A 1 195 ? -0.445 4.305 -12.957 1.00 93.12 195 HIS A O 1
ATOM 1606 N N . ARG A 1 196 ? 0.696 2.654 -13.971 1.00 94.00 196 ARG A N 1
ATOM 1607 C CA . ARG A 1 196 ? -0.101 1.575 -13.370 1.00 94.00 196 ARG A CA 1
ATOM 1608 C C . ARG A 1 196 ? -0.125 1.642 -11.857 1.00 94.00 196 ARG A C 1
ATOM 1610 O O . ARG A 1 196 ? -1.199 1.538 -11.276 1.00 94.00 196 ARG A O 1
ATOM 1617 N N . ASN A 1 197 ? 1.018 1.876 -11.216 1.00 95.75 197 ASN A N 1
ATOM 1618 C CA . ASN A 1 197 ? 1.047 1.989 -9.760 1.00 95.75 197 ASN A CA 1
ATOM 1619 C C . ASN A 1 197 ? 0.258 3.209 -9.259 1.00 95.75 197 ASN A C 1
ATOM 1621 O O . ASN A 1 197 ? -0.429 3.108 -8.247 1.00 95.75 197 ASN A O 1
ATOM 1625 N N . PHE A 1 198 ? 0.301 4.346 -9.960 1.00 97.19 198 PHE A N 1
ATOM 1626 C CA . PHE A 1 198 ? -0.459 5.545 -9.575 1.00 97.19 198 PHE A CA 1
ATOM 1627 C C . PHE A 1 198 ? -1.970 5.385 -9.793 1.00 97.19 198 PHE A C 1
ATOM 1629 O O . PHE A 1 198 ? -2.765 5.881 -8.995 1.00 97.19 198 PHE A O 1
ATOM 1636 N N . GLU A 1 199 ? -2.365 4.671 -10.843 1.00 96.06 199 GLU A N 1
ATOM 1637 C CA . GLU A 1 199 ? -3.761 4.415 -11.215 1.00 96.06 199 GLU A CA 1
ATOM 1638 C C . GLU A 1 199 ? -4.377 3.229 -10.452 1.00 96.06 199 GLU A C 1
ATOM 1640 O O . GLU A 1 199 ? -5.585 3.011 -10.501 1.00 96.06 199 GLU A O 1
ATOM 1645 N N . SER A 1 200 ? -3.564 2.482 -9.703 1.00 96.44 200 SER A N 1
ATOM 1646 C CA . SER A 1 200 ? -3.960 1.245 -9.028 1.00 96.44 200 SER A CA 1
ATOM 1647 C C . SER A 1 200 ? -4.896 1.425 -7.831 1.00 96.44 200 SER A C 1
ATOM 1649 O O . SER A 1 200 ? -5.498 0.454 -7.364 1.00 96.44 200 SER A O 1
ATOM 1651 N N . PHE A 1 201 ? -5.002 2.636 -7.295 1.00 98.12 201 PHE A N 1
ATOM 1652 C CA . PHE A 1 201 ? -5.652 2.885 -6.016 1.00 98.12 201 PHE A CA 1
ATOM 1653 C C . PHE A 1 201 ? -7.162 3.090 -6.148 1.00 98.12 201 PHE A C 1
ATOM 1655 O O . PHE A 1 201 ? -7.625 3.966 -6.873 1.00 98.12 201 PHE A O 1
ATOM 1662 N N . PHE A 1 202 ? -7.932 2.347 -5.353 1.00 98.12 202 PHE A N 1
ATOM 1663 C CA . PHE A 1 202 ? -9.387 2.450 -5.267 1.00 98.12 202 PHE A CA 1
ATOM 1664 C C . PHE A 1 202 ? -9.821 2.689 -3.825 1.00 98.12 202 PHE A C 1
ATOM 1666 O O . PHE A 1 202 ? -9.333 2.029 -2.909 1.00 98.12 202 PHE A O 1
ATOM 1673 N N . CYS A 1 203 ? -10.768 3.605 -3.626 1.00 97.44 203 CYS A N 1
ATOM 1674 C CA . CYS A 1 203 ? -11.444 3.756 -2.343 1.00 97.44 203 CYS A CA 1
ATOM 1675 C C . CYS A 1 203 ? -12.729 2.916 -2.342 1.00 97.44 203 CYS A C 1
ATOM 1677 O O . CYS A 1 203 ? -13.532 3.035 -3.271 1.00 97.44 203 CYS A O 1
ATOM 1679 N N . LEU A 1 204 ? -12.904 2.070 -1.325 1.00 96.12 204 LEU A N 1
ATOM 1680 C CA . LEU A 1 204 ? -14.083 1.219 -1.106 1.00 96.12 204 LEU A CA 1
ATOM 1681 C C . LEU A 1 204 ? -14.908 1.686 0.091 1.00 96.12 204 LEU A C 1
ATOM 1683 O O . LEU A 1 204 ? -14.303 2.207 1.056 1.00 96.12 204 LEU A O 1
#

Mean predicted aligned error: 6.75 Å

Foldseek 3Di:
DEEADQDAPLCVLLCLLPVPPPPYDYDDPVCQVVACLVVLQPDDLQDAYEYADEDALFAHWHQPDRDPPPPDPVLCVDVVSVVVVVPDPHPDTRGRDGLVSLVSQVSNVASYAEHYACQVSNCVVSVHFYKYFHQADSAQVSVVVVVDHDHRVLQSVQVNVVSNLNSVCVNVVPPRQCQLVVLQVVCVVDVSHDNRNSNGMDGD

Solvent-accessible surface area (backbone atoms only — not comparable to full-atom values): 10987 Å² total; per-residue (Å²): 60,44,31,47,48,64,84,37,80,68,45,52,68,57,49,54,34,51,74,86,50,83,72,62,47,67,58,56,73,69,40,63,76,75,46,45,60,63,56,50,63,70,50,56,47,87,46,36,35,40,37,41,41,52,43,36,57,65,32,35,38,32,68,87,66,70,65,78,79,77,74,50,84,72,49,71,75,34,68,68,50,46,51,53,55,72,73,50,65,84,93,54,65,41,76,62,42,41,72,85,44,34,69,45,57,49,61,25,75,38,42,34,38,33,46,20,28,25,27,36,53,26,27,61,78,55,68,40,40,21,32,17,17,41,53,57,57,62,37,25,72,57,33,43,80,74,74,39,91,68,49,45,71,52,38,43,56,22,48,49,54,49,28,47,48,51,22,52,41,57,76,68,65,53,58,61,76,56,47,38,62,55,36,37,55,49,35,73,74,36,84,79,42,60,51,60,55,37,62,20,42,43,61,83